Protein AF-A0A2T0FIP2-F1 (afdb_monomer_lite)

Structure (mmCIF, N/CA/C/O backbone):
data_AF-A0A2T0FIP2-F1
#
_entry.id   AF-A0A2T0FIP2-F1
#
loop_
_atom_site.group_PDB
_atom_site.id
_atom_site.type_symbol
_atom_site.label_atom_id
_atom_site.label_alt_id
_atom_site.label_comp_id
_atom_site.label_asym_id
_atom_site.label_entity_id
_atom_site.label_seq_id
_atom_site.pdbx_PDB_ins_code
_atom_site.Cartn_x
_atom_site.Cartn_y
_atom_site.Cartn_z
_atom_site.occupancy
_atom_site.B_iso_or_equiv
_atom_site.auth_seq_id
_atom_site.auth_comp_id
_atom_site.auth_asym_id
_atom_site.auth_atom_id
_atom_site.pdbx_PDB_model_num
ATOM 1 N N . MET A 1 1 ? 8.934 -55.330 -15.595 1.00 48.28 1 MET A N 1
ATOM 2 C CA . MET A 1 1 ? 10.077 -54.427 -15.309 1.00 48.28 1 MET A CA 1
ATOM 3 C C . MET A 1 1 ? 9.817 -52.922 -15.529 1.00 48.28 1 MET A C 1
ATOM 5 O O . MET A 1 1 ? 10.733 -52.143 -15.320 1.00 48.28 1 MET A O 1
ATOM 9 N N . ARG A 1 2 ? 8.611 -52.455 -15.913 1.00 41.59 2 ARG A N 1
ATOM 10 C CA . ARG A 1 2 ? 8.355 -51.008 -16.143 1.00 41.59 2 ARG A CA 1
ATOM 11 C C . ARG A 1 2 ? 7.818 -50.234 -14.922 1.00 41.59 2 ARG A C 1
ATOM 13 O O . ARG A 1 2 ? 7.938 -49.019 -14.895 1.00 41.59 2 ARG A O 1
ATOM 20 N N . ARG A 1 3 ? 7.300 -50.920 -13.891 1.00 38.72 3 ARG A N 1
ATOM 21 C CA . ARG A 1 3 ? 6.806 -50.295 -12.642 1.00 38.72 3 ARG A CA 1
ATOM 22 C C . ARG A 1 3 ? 7.923 -49.793 -11.719 1.00 38.72 3 ARG A C 1
ATOM 24 O O . ARG A 1 3 ? 7.764 -48.761 -11.086 1.00 38.72 3 ARG A O 1
ATOM 31 N N . THR A 1 4 ? 9.077 -50.455 -11.699 1.00 42.22 4 THR A N 1
ATOM 32 C CA . THR A 1 4 ? 10.226 -50.057 -10.867 1.00 42.22 4 THR A CA 1
ATOM 33 C C . THR A 1 4 ? 10.913 -48.781 -11.361 1.00 42.22 4 THR A C 1
ATOM 35 O O . THR A 1 4 ? 11.441 -48.026 -10.556 1.00 42.22 4 THR A O 1
ATOM 38 N N . ARG A 1 5 ? 10.862 -48.486 -12.669 1.00 44.38 5 ARG A N 1
ATOM 39 C CA . ARG A 1 5 ? 11.499 -47.290 -13.251 1.00 44.38 5 ARG A CA 1
ATOM 40 C C . ARG A 1 5 ? 10.730 -45.996 -12.960 1.00 44.38 5 ARG A C 1
ATOM 42 O O . ARG A 1 5 ? 11.350 -44.954 -12.797 1.00 44.38 5 ARG A O 1
ATOM 49 N N . ILE A 1 6 ? 9.401 -46.075 -12.860 1.00 45.16 6 ILE A N 1
ATOM 50 C CA . ILE A 1 6 ? 8.540 -44.931 -12.514 1.00 45.16 6 ILE A CA 1
ATOM 51 C C . ILE A 1 6 ? 8.729 -44.564 -11.038 1.00 45.16 6 ILE A C 1
ATOM 53 O O . ILE A 1 6 ? 8.894 -43.390 -10.726 1.00 45.16 6 ILE A O 1
ATOM 57 N N . LEU A 1 7 ? 8.814 -45.570 -10.159 1.00 46.53 7 LEU A N 1
ATOM 58 C CA . LEU A 1 7 ? 9.053 -45.367 -8.727 1.00 46.53 7 LEU A CA 1
ATOM 59 C C . LEU A 1 7 ? 10.451 -44.800 -8.436 1.00 46.53 7 LEU A C 1
ATOM 61 O O . LEU A 1 7 ? 10.595 -43.936 -7.578 1.00 46.53 7 LEU A O 1
ATOM 65 N N . LEU A 1 8 ? 11.482 -45.226 -9.177 1.00 50.84 8 LEU A N 1
ATOM 66 C CA . LEU A 1 8 ? 12.816 -44.634 -9.033 1.00 50.84 8 LEU A CA 1
ATOM 67 C C . LEU A 1 8 ? 12.868 -43.184 -9.526 1.00 50.84 8 LEU A C 1
ATOM 69 O O . LEU A 1 8 ? 13.515 -42.355 -8.892 1.00 50.84 8 LEU A O 1
ATOM 73 N N . ASN A 1 9 ? 12.191 -42.858 -10.632 1.00 35.25 9 ASN A N 1
ATOM 74 C CA . ASN A 1 9 ? 12.139 -41.475 -11.105 1.00 35.25 9 ASN A CA 1
ATOM 75 C C . ASN A 1 9 ? 11.356 -40.581 -10.136 1.00 35.25 9 ASN A C 1
ATOM 77 O O . ASN A 1 9 ? 11.813 -39.478 -9.860 1.00 35.25 9 ASN A O 1
ATOM 81 N N . SER A 1 10 ? 10.250 -41.053 -9.551 1.00 43.88 10 SER A N 1
ATOM 82 C CA . SER A 1 10 ? 9.514 -40.273 -8.547 1.00 43.88 10 SER A CA 1
ATOM 83 C C . SER A 1 10 ? 10.314 -40.067 -7.259 1.00 43.88 10 SER A C 1
ATOM 85 O O . SER A 1 10 ? 10.251 -38.989 -6.678 1.00 43.88 10 SER A O 1
ATOM 87 N N . GLN A 1 11 ? 11.106 -41.056 -6.825 1.00 46.84 11 GLN A N 1
ATOM 88 C CA . GLN A 1 11 ? 11.972 -40.889 -5.653 1.00 46.84 11 GLN A CA 1
ATOM 89 C C . GLN A 1 11 ? 13.138 -39.930 -5.915 1.00 46.84 11 GLN A C 1
ATOM 91 O O . GLN A 1 11 ? 13.418 -39.084 -5.072 1.00 46.84 11 GLN A O 1
ATOM 96 N N . ARG A 1 12 ? 13.736 -39.959 -7.113 1.00 49.62 12 ARG A N 1
ATOM 97 C CA . ARG A 1 12 ? 14.767 -38.981 -7.505 1.00 49.62 12 ARG A CA 1
ATOM 98 C C . ARG A 1 12 ? 14.223 -37.555 -7.621 1.00 49.62 12 ARG A C 1
ATOM 100 O O . ARG A 1 12 ? 14.931 -36.615 -7.275 1.00 49.62 12 ARG A O 1
ATOM 107 N N . TYR A 1 13 ? 12.978 -37.386 -8.070 1.00 39.41 13 TYR A N 1
ATOM 108 C CA . TYR A 1 13 ? 12.303 -36.082 -8.059 1.00 39.41 13 TYR A CA 1
ATOM 109 C C . TYR A 1 13 ? 12.024 -35.595 -6.629 1.00 39.41 13 TYR A C 1
ATOM 111 O O . TYR A 1 13 ? 12.232 -34.421 -6.338 1.00 39.41 13 TYR A O 1
ATOM 119 N N . ALA A 1 14 ? 11.627 -36.486 -5.716 1.00 43.78 14 ALA A N 1
ATOM 120 C CA . ALA A 1 14 ? 11.395 -36.134 -4.315 1.00 43.78 14 ALA A CA 1
ATOM 121 C C . ALA A 1 14 ? 12.687 -35.726 -3.575 1.00 43.78 14 ALA A C 1
ATOM 123 O O . ALA A 1 14 ? 12.667 -34.790 -2.778 1.00 43.78 14 ALA A O 1
ATOM 124 N N . GLU A 1 15 ? 13.815 -36.382 -3.864 1.00 46.41 15 GLU A N 1
ATOM 125 C CA . GLU A 1 15 ? 15.131 -36.008 -3.323 1.00 46.41 15 GLU A CA 1
ATOM 126 C C . GLU A 1 15 ? 15.645 -34.680 -3.896 1.00 46.41 15 GLU A C 1
ATOM 128 O O . GLU A 1 15 ? 16.229 -33.883 -3.163 1.00 46.41 15 GLU A O 1
ATOM 133 N N . ALA A 1 16 ? 15.395 -34.405 -5.182 1.00 45.78 16 ALA A N 1
ATOM 134 C CA . ALA A 1 16 ? 15.764 -33.134 -5.802 1.00 45.78 16 ALA A CA 1
ATOM 135 C C . ALA A 1 16 ? 15.007 -31.953 -5.171 1.00 45.78 16 ALA A C 1
ATOM 137 O O . ALA A 1 16 ? 15.635 -30.964 -4.811 1.00 45.78 16 ALA A O 1
ATOM 138 N N . VAL A 1 17 ? 13.696 -32.095 -4.938 1.00 49.47 17 VAL A N 1
ATOM 139 C CA . VAL A 1 17 ? 12.860 -31.056 -4.304 1.00 49.47 17 VAL A CA 1
ATOM 140 C C . VAL A 1 17 ? 13.214 -30.851 -2.822 1.00 49.47 17 VAL A C 1
ATOM 142 O O . VAL A 1 17 ? 13.171 -29.732 -2.321 1.00 49.47 17 VAL A O 1
ATOM 145 N N . SER A 1 18 ? 13.626 -31.910 -2.115 1.00 46.38 18 SER A N 1
ATOM 146 C CA . SER A 1 18 ? 14.102 -31.808 -0.725 1.00 46.38 18 SER A CA 1
ATOM 147 C C . SER A 1 18 ? 15.471 -31.129 -0.596 1.00 46.38 18 SER A C 1
ATOM 149 O O . SER A 1 18 ? 15.791 -30.628 0.479 1.00 46.38 18 SER A O 1
ATOM 151 N N . ASN A 1 19 ? 16.288 -31.138 -1.652 1.00 42.62 19 ASN A N 1
ATOM 152 C CA . ASN A 1 19 ? 17.605 -30.496 -1.669 1.00 42.62 19 ASN A CA 1
ATOM 153 C C . ASN A 1 19 ? 17.569 -29.066 -2.230 1.00 42.62 19 ASN A C 1
ATOM 155 O O . ASN A 1 19 ? 18.532 -28.325 -2.050 1.00 42.62 19 ASN A O 1
ATOM 159 N N . THR A 1 20 ? 16.460 -28.651 -2.845 1.00 42.19 20 THR A N 1
ATOM 160 C CA . THR A 1 20 ? 16.195 -27.268 -3.272 1.00 42.19 20 THR A CA 1
ATOM 161 C C . THR A 1 20 ? 15.384 -26.493 -2.234 1.00 42.19 20 THR A C 1
ATOM 163 O O . THR A 1 20 ? 14.551 -25.668 -2.603 1.00 42.19 20 THR A O 1
ATOM 166 N N . VAL A 1 21 ? 15.574 -26.766 -0.937 1.00 45.47 21 VAL A N 1
ATOM 167 C CA . VAL A 1 21 ? 14.993 -25.926 0.120 1.00 45.47 21 VAL A CA 1
ATOM 168 C C . VAL A 1 21 ? 15.672 -24.566 0.037 1.00 45.47 21 VAL A C 1
ATOM 170 O O . VAL A 1 21 ? 16.739 -24.338 0.610 1.00 45.47 21 VAL A O 1
ATOM 173 N N . ASP A 1 22 ? 15.051 -23.677 -0.726 1.00 43.91 22 ASP A N 1
ATOM 174 C CA . ASP A 1 22 ? 15.308 -22.260 -0.646 1.00 43.91 22 ASP A CA 1
ATOM 175 C C . ASP A 1 22 ? 15.032 -21.830 0.801 1.00 43.91 22 ASP A C 1
ATOM 177 O O . ASP A 1 22 ? 13.939 -22.015 1.345 1.00 43.91 22 ASP A O 1
ATOM 181 N N . LYS A 1 23 ? 16.072 -21.320 1.466 1.00 45.34 23 LYS A N 1
ATOM 182 C CA . LYS A 1 23 ? 16.022 -20.886 2.870 1.00 45.34 23 LYS A CA 1
ATOM 183 C C . LYS A 1 23 ? 15.153 -19.633 3.056 1.00 45.34 23 LYS A C 1
ATOM 185 O O . LYS A 1 23 ? 15.020 -19.169 4.184 1.00 45.34 23 LYS A O 1
ATOM 190 N N . SER A 1 24 ? 14.593 -19.102 1.968 1.00 44.66 24 SER A N 1
ATOM 191 C CA . SER A 1 24 ? 13.667 -17.972 1.919 1.00 44.66 24 SER A CA 1
ATOM 192 C C . SER A 1 24 ? 12.206 -18.342 2.222 1.00 44.66 24 SER A C 1
ATOM 194 O O . SER A 1 24 ? 11.415 -17.453 2.530 1.00 44.66 24 SER A O 1
ATOM 196 N N . ILE A 1 25 ? 11.820 -19.626 2.168 1.00 42.81 25 ILE A N 1
ATOM 197 C CA . ILE A 1 25 ? 10.415 -20.016 2.356 1.00 42.81 25 ILE A CA 1
ATOM 198 C C . ILE A 1 25 ? 10.016 -19.838 3.833 1.00 42.81 25 ILE A C 1
ATOM 200 O O . ILE A 1 25 ? 10.636 -20.455 4.711 1.00 42.81 25 ILE A O 1
ATOM 204 N N . PRO A 1 26 ? 8.952 -19.068 4.141 1.00 48.56 26 PRO A N 1
ATOM 205 C CA . PRO A 1 26 ? 8.449 -18.925 5.500 1.00 48.56 26 PRO A CA 1
ATOM 206 C C . PRO A 1 26 ? 8.147 -20.295 6.110 1.00 48.56 26 PRO A C 1
ATOM 208 O O . PRO A 1 26 ? 7.477 -21.132 5.504 1.00 48.56 26 PRO A O 1
ATOM 211 N N . ARG A 1 27 ? 8.608 -20.522 7.345 1.00 42.22 27 ARG A N 1
ATOM 212 C CA . ARG A 1 27 ? 8.474 -21.792 8.087 1.00 42.22 27 ARG A CA 1
ATOM 213 C C . ARG A 1 27 ? 7.049 -22.375 8.061 1.00 42.22 27 ARG A C 1
ATOM 215 O O . ARG A 1 27 ? 6.898 -23.594 8.080 1.00 42.22 27 ARG A O 1
ATOM 222 N N . ALA A 1 28 ? 6.031 -21.518 7.972 1.00 47.50 28 ALA A N 1
ATOM 223 C CA . ALA A 1 28 ? 4.618 -21.881 7.875 1.00 47.50 28 ALA A CA 1
ATOM 224 C C . ALA A 1 28 ? 4.265 -22.696 6.613 1.00 47.50 28 ALA A C 1
ATOM 226 O O . ALA A 1 28 ? 3.519 -23.667 6.706 1.00 47.50 28 ALA A O 1
ATOM 227 N N . LEU A 1 29 ? 4.854 -22.372 5.456 1.00 46.50 29 LEU A N 1
ATOM 228 C CA . LEU A 1 29 ? 4.582 -23.054 4.181 1.00 46.50 29 LEU A CA 1
ATOM 229 C C . LEU A 1 29 ? 5.172 -24.470 4.149 1.00 46.50 29 LEU A C 1
ATOM 231 O O . LEU A 1 29 ? 4.548 -25.400 3.641 1.00 46.50 29 LEU A O 1
ATOM 235 N N . ASN A 1 30 ? 6.345 -24.661 4.763 1.00 45.47 30 ASN A N 1
ATOM 236 C CA . ASN A 1 30 ? 6.950 -25.987 4.897 1.00 45.47 30 ASN A CA 1
ATOM 237 C C . ASN A 1 30 ? 6.123 -26.871 5.848 1.00 45.47 30 ASN A C 1
ATOM 239 O O . ASN A 1 30 ? 5.896 -28.037 5.553 1.00 45.47 30 ASN A O 1
ATOM 243 N N . ILE A 1 31 ? 5.597 -26.318 6.948 1.00 52.31 31 ILE A N 1
ATOM 244 C CA . ILE A 1 31 ? 4.744 -27.070 7.885 1.00 52.31 31 ILE A CA 1
ATOM 245 C C . ILE A 1 31 ? 3.443 -27.530 7.209 1.00 52.31 31 ILE A C 1
ATOM 247 O O . ILE A 1 31 ? 3.100 -28.707 7.323 1.00 52.31 31 ILE A O 1
ATOM 251 N N . ALA A 1 32 ? 2.778 -26.649 6.453 1.00 51.41 32 ALA A N 1
ATOM 252 C CA . ALA A 1 32 ? 1.550 -26.982 5.727 1.00 51.41 32 ALA A CA 1
ATOM 253 C C . ALA A 1 32 ? 1.772 -28.099 4.687 1.00 51.41 32 ALA A C 1
ATOM 255 O O . ALA A 1 32 ? 1.009 -29.063 4.625 1.00 51.41 32 ALA A O 1
ATOM 256 N N . TYR A 1 33 ? 2.878 -28.036 3.939 1.00 57.34 33 TYR A N 1
ATOM 257 C CA . TYR A 1 33 ? 3.236 -29.065 2.958 1.00 57.34 33 TYR A CA 1
ATOM 258 C C . TYR A 1 33 ? 3.559 -30.427 3.601 1.00 57.34 33 TYR A C 1
ATOM 260 O O . TYR A 1 33 ? 3.175 -31.477 3.079 1.00 57.34 33 TYR A O 1
ATOM 268 N N . GLN A 1 34 ? 4.236 -30.444 4.758 1.00 43.38 34 GLN A N 1
ATOM 269 C CA . GLN A 1 34 ? 4.487 -31.700 5.479 1.00 43.38 34 GLN A CA 1
ATOM 270 C C . GLN A 1 34 ? 3.199 -32.313 6.057 1.00 43.38 34 GLN A C 1
ATOM 272 O O . GLN A 1 34 ? 3.114 -33.538 6.164 1.00 43.38 34 GLN A O 1
ATOM 277 N N . GLN A 1 35 ? 2.201 -31.495 6.407 1.00 47.00 35 GLN A N 1
ATOM 278 C CA . GLN A 1 35 ? 0.899 -31.958 6.903 1.00 47.00 35 GLN A CA 1
ATOM 279 C C . GLN A 1 35 ? 0.059 -32.610 5.796 1.00 47.00 35 GLN A C 1
ATOM 281 O O . GLN A 1 35 ? -0.404 -33.734 5.979 1.00 47.00 35 GLN A O 1
ATOM 286 N N . GLU A 1 36 ? -0.044 -31.984 4.621 1.00 59.81 36 GLU A N 1
ATOM 287 C CA . GLU A 1 36 ? -0.776 -32.541 3.469 1.00 59.81 36 GLU A CA 1
ATOM 288 C C . GLU A 1 36 ? -0.180 -33.888 3.012 1.00 59.81 36 GLU A C 1
ATOM 290 O O . GLU A 1 36 ? -0.889 -34.853 2.710 1.00 59.81 36 GLU A O 1
ATOM 295 N N . LYS A 1 37 ? 1.154 -34.006 3.056 1.00 60.31 37 LYS A N 1
ATOM 296 C CA . LYS A 1 37 ? 1.871 -35.256 2.767 1.00 60.31 37 LYS A CA 1
ATOM 297 C C . LYS A 1 37 ? 1.588 -36.366 3.790 1.00 60.31 37 LYS A C 1
ATOM 299 O O . LYS A 1 37 ? 1.631 -37.543 3.428 1.00 60.31 37 LYS A O 1
ATOM 304 N N . ALA A 1 38 ? 1.314 -36.021 5.049 1.00 46.62 38 ALA A N 1
ATOM 305 C CA . ALA A 1 38 ? 0.975 -36.986 6.096 1.00 46.62 38 ALA A CA 1
ATOM 306 C C . ALA A 1 38 ? -0.476 -37.491 5.978 1.00 46.62 38 ALA A C 1
ATOM 308 O O . ALA A 1 38 ? -0.739 -38.659 6.268 1.00 46.62 38 ALA A O 1
ATOM 309 N N . GLU A 1 39 ? -1.400 -36.657 5.493 1.00 58.19 39 GLU A N 1
ATOM 310 C CA . GLU A 1 39 ? -2.806 -37.029 5.271 1.00 58.19 39 GLU A CA 1
ATOM 311 C C . GLU A 1 39 ? -2.986 -38.029 4.124 1.00 58.19 39 GLU A C 1
ATOM 313 O O . GLU A 1 39 ? -3.804 -38.945 4.219 1.00 58.19 39 GLU A O 1
ATOM 318 N N . GLN A 1 40 ? -2.164 -37.936 3.075 1.00 57.50 40 GLN A N 1
ATOM 319 C CA . GLN A 1 40 ? -2.199 -38.886 1.957 1.00 57.50 40 GLN A CA 1
ATOM 320 C C . GLN A 1 40 ? -1.745 -40.312 2.336 1.00 57.50 40 GLN A C 1
ATOM 322 O O . GLN A 1 40 ? -1.909 -41.233 1.533 1.00 57.50 40 GLN A O 1
ATOM 327 N N . LEU A 1 41 ? -1.200 -40.524 3.545 1.00 45.09 41 LEU A N 1
ATOM 328 C CA . LEU A 1 41 ? -0.646 -41.809 3.995 1.00 45.09 41 LEU A CA 1
ATOM 329 C C . LEU A 1 41 ? -1.407 -42.480 5.170 1.00 45.09 41 LEU A C 1
ATOM 331 O O . LEU A 1 41 ? -0.905 -43.458 5.722 1.00 45.09 41 LEU A O 1
ATOM 335 N N . GLY A 1 42 ? -2.598 -42.009 5.568 1.00 44.44 42 GLY A N 1
ATOM 336 C CA . GLY A 1 42 ? -3.311 -42.494 6.770 1.00 44.44 42 GLY A CA 1
ATOM 337 C C . GLY A 1 42 ? -4.516 -43.428 6.533 1.00 44.44 42 GLY A C 1
ATOM 338 O O . GLY A 1 42 ? -5.454 -43.083 5.823 1.00 44.44 42 GLY A O 1
ATOM 339 N N . ASP A 1 43 ? -4.510 -44.598 7.186 1.00 41.22 43 ASP A N 1
ATOM 340 C CA . ASP A 1 43 ? -5.542 -45.655 7.190 1.00 41.22 43 ASP A CA 1
ATOM 341 C C . ASP A 1 43 ? -6.850 -45.252 7.934 1.00 41.22 43 ASP A C 1
ATOM 343 O O . ASP A 1 43 ? -6.853 -44.508 8.912 1.00 41.22 43 ASP A O 1
ATOM 347 N N . VAL A 1 44 ? -7.995 -45.769 7.477 1.00 47.06 44 VAL A N 1
ATOM 348 C CA . VAL A 1 44 ? -9.358 -45.188 7.577 1.00 47.06 44 VAL A CA 1
ATOM 349 C C . VAL A 1 44 ? -10.071 -45.385 8.938 1.00 47.06 44 VAL A C 1
ATOM 351 O O . VAL A 1 44 ? -11.260 -45.083 9.067 1.00 47.06 44 VAL A O 1
ATOM 354 N N . LYS A 1 45 ? -9.406 -45.870 9.994 1.00 42.03 45 LYS A N 1
ATOM 355 C CA . LYS A 1 45 ? -10.106 -46.315 11.225 1.00 42.03 45 LYS A CA 1
ATOM 356 C C . LYS A 1 45 ? -10.224 -45.310 12.375 1.00 42.03 45 LYS A C 1
ATOM 358 O O . LYS A 1 45 ? -10.994 -45.567 13.294 1.00 42.03 45 LYS A O 1
ATOM 363 N N . ASP A 1 46 ? -9.613 -44.136 12.278 1.00 43.53 46 ASP A N 1
ATOM 364 C CA . ASP A 1 46 ? -9.583 -43.137 13.361 1.00 43.53 46 ASP A CA 1
ATOM 365 C C . ASP A 1 46 ? -10.481 -41.909 13.107 1.00 43.53 46 ASP A C 1
ATOM 367 O O . ASP A 1 46 ? -10.140 -40.771 13.416 1.00 43.53 46 ASP A O 1
ATOM 371 N N . LYS A 1 47 ? -11.681 -42.100 12.546 1.00 48.56 47 LYS A N 1
ATOM 372 C CA . LYS A 1 47 ? -12.569 -40.966 12.202 1.00 48.56 47 LYS A CA 1
ATOM 373 C C . LYS A 1 47 ? -13.148 -40.222 13.414 1.00 48.56 47 LYS A C 1
ATOM 375 O O . LYS A 1 47 ? -13.512 -39.058 13.288 1.00 48.56 47 LYS A O 1
ATOM 380 N N . GLN A 1 48 ? -13.224 -40.862 14.583 1.00 42.53 48 GLN A N 1
ATOM 381 C CA . GLN A 1 48 ? -13.740 -40.228 15.806 1.00 42.53 48 GLN A CA 1
ATOM 382 C C . GLN A 1 48 ? -12.650 -39.523 16.630 1.00 42.53 48 GLN A C 1
ATOM 384 O O . GLN A 1 48 ? -12.931 -38.511 17.263 1.00 42.53 48 GLN A O 1
ATOM 389 N N . SER A 1 49 ? -11.397 -39.985 16.573 1.00 40.97 49 SER A N 1
ATOM 390 C CA . SER A 1 49 ? -10.244 -39.301 17.179 1.00 40.97 49 SER A CA 1
ATOM 391 C C . SER A 1 49 ? -9.686 -38.193 16.274 1.00 40.97 49 SER A C 1
ATOM 393 O O . SER A 1 49 ? -9.114 -37.227 16.779 1.00 40.97 49 SER A O 1
ATOM 395 N N . ALA A 1 50 ? -9.935 -38.263 14.959 1.00 38.41 50 ALA A N 1
ATOM 396 C CA . ALA A 1 50 ? -9.709 -37.161 14.028 1.00 38.41 50 ALA A CA 1
ATOM 397 C C . ALA A 1 50 ? -10.609 -35.957 14.341 1.00 38.41 50 ALA A C 1
ATOM 399 O O . ALA A 1 50 ? -10.102 -34.850 14.401 1.00 38.41 50 ALA A O 1
ATOM 400 N N . ALA A 1 51 ? -11.897 -36.140 14.660 1.00 37.03 51 ALA A N 1
ATOM 401 C CA . ALA A 1 51 ? -12.786 -35.022 15.013 1.00 37.03 51 ALA A CA 1
ATOM 402 C C . ALA A 1 51 ? -12.315 -34.227 16.253 1.00 37.03 51 ALA A C 1
ATOM 404 O O . ALA A 1 51 ? -12.517 -33.019 16.322 1.00 37.03 51 ALA A O 1
ATOM 405 N N . ALA A 1 52 ? -11.625 -34.879 17.198 1.00 36.53 52 ALA A N 1
ATOM 406 C CA . ALA A 1 52 ? -11.007 -34.217 18.350 1.00 36.53 52 ALA A CA 1
ATOM 407 C C . ALA A 1 52 ? -9.634 -33.583 18.036 1.00 36.53 52 ALA A C 1
ATOM 409 O O . ALA A 1 52 ? -9.193 -32.695 18.758 1.00 36.53 52 ALA A O 1
ATOM 410 N N . ARG A 1 53 ? -8.959 -34.012 16.960 1.00 39.47 53 ARG A N 1
ATOM 411 C CA . ARG A 1 53 ? -7.688 -33.438 16.474 1.00 39.47 53 ARG A CA 1
ATOM 412 C C . ARG A 1 53 ? -7.882 -32.357 15.401 1.00 39.47 53 ARG A C 1
ATOM 414 O O . ARG A 1 53 ? -7.020 -31.505 15.251 1.00 39.47 53 ARG A O 1
ATOM 421 N N . VAL A 1 54 ? -9.029 -32.348 14.723 1.00 41.59 54 VAL A N 1
ATOM 422 C CA . VAL A 1 54 ? -9.477 -31.321 13.762 1.00 41.59 54 VAL A CA 1
ATOM 423 C C . VAL A 1 54 ? -9.886 -30.021 14.472 1.00 41.59 54 VAL A C 1
ATOM 425 O O . VAL A 1 54 ? -9.946 -28.974 13.845 1.00 41.59 54 VAL A O 1
ATOM 428 N N . ALA A 1 55 ? -10.088 -30.051 15.794 1.00 35.97 55 ALA A N 1
ATOM 429 C CA . ALA A 1 55 ? -10.276 -28.847 16.607 1.00 35.97 55 ALA A CA 1
ATOM 430 C C . ALA A 1 55 ? -8.971 -28.066 16.874 1.00 35.97 55 ALA A C 1
ATOM 432 O O . ALA A 1 55 ? -9.023 -26.983 17.448 1.00 35.97 55 ALA A O 1
ATOM 433 N N . ALA A 1 56 ? -7.814 -28.596 16.466 1.00 39.19 56 ALA A N 1
ATOM 434 C CA . ALA A 1 56 ? -6.549 -27.872 16.461 1.00 39.19 56 ALA A CA 1
ATOM 435 C C . ALA A 1 56 ? -6.277 -27.334 15.049 1.00 39.19 56 ALA A C 1
ATOM 437 O O . ALA A 1 56 ? -5.299 -27.699 14.396 1.00 39.19 56 ALA A O 1
ATOM 438 N N . THR A 1 57 ? -7.169 -26.461 14.573 1.00 42.62 57 THR A N 1
ATOM 439 C CA . THR A 1 57 ? -6.809 -25.403 13.619 1.00 42.62 57 THR A CA 1
ATOM 440 C C . THR A 1 57 ? -5.492 -24.789 14.109 1.00 42.62 57 THR A C 1
ATOM 442 O O . THR A 1 57 ? -5.374 -24.617 15.328 1.00 42.62 57 THR A O 1
ATOM 445 N N . PRO A 1 58 ? -4.490 -24.496 13.253 1.00 53.38 58 PRO A N 1
ATOM 446 C CA . PRO A 1 58 ? -3.338 -23.719 13.701 1.00 53.38 58 PRO A CA 1
ATOM 447 C C . PRO A 1 58 ? -3.898 -22.497 14.422 1.00 53.38 58 PRO A C 1
ATOM 449 O O . PRO A 1 58 ? -4.696 -21.764 13.841 1.00 53.38 58 PRO A O 1
ATOM 452 N N . GLU A 1 59 ? -3.609 -22.406 15.718 1.00 50.41 59 GLU A N 1
ATOM 453 C CA . GLU A 1 59 ? -4.101 -21.365 16.609 1.00 50.41 59 GLU A CA 1
ATOM 454 C C . GLU A 1 59 ? -3.898 -20.039 15.881 1.00 50.41 59 GLU A C 1
ATOM 456 O O . GLU A 1 59 ? -2.766 -19.717 15.514 1.00 50.41 59 GLU A O 1
ATOM 461 N N . LEU A 1 60 ? -5.010 -19.386 15.525 1.00 57.66 60 LEU A N 1
ATOM 462 C CA . LEU A 1 60 ? -5.017 -18.163 14.735 1.00 57.66 60 LEU A CA 1
ATOM 463 C C . LEU A 1 60 ? -4.052 -17.196 15.434 1.00 57.66 60 LEU A C 1
ATOM 465 O O . LEU A 1 60 ? -4.251 -16.808 16.583 1.00 57.66 60 LEU A O 1
ATOM 469 N N . ALA A 1 61 ? -2.907 -16.950 14.813 1.00 73.62 61 ALA A N 1
ATOM 470 C CA . ALA A 1 61 ? -1.908 -16.058 15.364 1.00 73.62 61 ALA A CA 1
ATOM 471 C C . ALA A 1 61 ? -2.136 -14.689 14.741 1.00 73.62 61 ALA A C 1
ATOM 473 O O . ALA A 1 61 ? -2.442 -14.586 13.551 1.00 73.62 61 ALA A O 1
ATOM 474 N N . ASP A 1 62 ? -1.966 -13.642 15.541 1.00 84.38 62 ASP A N 1
ATOM 475 C CA . ASP A 1 62 ? -1.941 -12.278 15.032 1.00 84.38 62 ASP A CA 1
ATOM 476 C C . ASP A 1 62 ? -0.934 -12.170 13.875 1.00 84.38 62 ASP A C 1
ATOM 478 O O . ASP A 1 62 ? 0.208 -12.637 13.962 1.00 84.38 62 ASP A O 1
ATOM 482 N N . VAL A 1 63 ? -1.372 -11.567 12.771 1.00 87.81 63 VAL A N 1
ATOM 483 C CA . VAL A 1 63 ? -0.535 -11.372 11.588 1.00 87.81 63 VAL A CA 1
ATOM 484 C C . VAL A 1 63 ? 0.169 -10.033 11.719 1.00 87.81 63 VAL A C 1
ATOM 486 O O . VAL A 1 63 ? -0.475 -8.979 11.752 1.00 87.81 63 VAL A O 1
ATOM 489 N N . PHE A 1 64 ? 1.498 -10.083 11.758 1.00 90.06 64 PHE A N 1
ATOM 490 C CA . PHE A 1 64 ? 2.357 -8.908 11.816 1.00 90.06 64 PHE A CA 1
ATOM 491 C C . PHE A 1 64 ? 3.095 -8.705 10.495 1.00 90.06 64 PHE A C 1
ATOM 493 O O . PHE A 1 64 ? 3.677 -9.645 9.949 1.00 90.06 64 PHE A O 1
ATOM 500 N N . LEU A 1 65 ? 3.144 -7.460 10.028 1.00 91.25 65 LEU A N 1
ATOM 501 C CA . LEU A 1 65 ? 4.105 -7.035 9.020 1.00 91.25 65 LEU A CA 1
ATOM 502 C C . LEU A 1 65 ? 5.439 -6.767 9.715 1.00 91.25 65 LEU A C 1
ATOM 504 O O . LEU A 1 65 ? 5.502 -5.977 10.657 1.00 91.25 65 LEU A O 1
ATOM 508 N N . THR A 1 66 ? 6.501 -7.425 9.255 1.00 91.38 66 THR A N 1
ATOM 509 C CA . THR A 1 66 ? 7.859 -7.181 9.752 1.00 91.38 66 THR A CA 1
ATOM 510 C C . THR A 1 66 ? 8.590 -6.288 8.765 1.00 91.38 66 THR A C 1
ATOM 512 O O . THR A 1 66 ? 8.854 -6.708 7.643 1.00 91.38 66 THR A O 1
ATOM 515 N N . VAL A 1 67 ? 8.935 -5.074 9.187 1.00 89.81 67 VAL A N 1
ATOM 516 C CA . VAL A 1 67 ? 9.678 -4.117 8.365 1.00 89.81 67 VAL A CA 1
ATOM 517 C C . VAL A 1 67 ? 11.117 -4.029 8.856 1.00 89.81 67 VAL A C 1
ATOM 519 O O . VAL A 1 67 ? 11.376 -3.830 10.045 1.00 89.81 67 VAL A O 1
ATOM 522 N N . ASN A 1 68 ? 12.069 -4.162 7.934 1.00 86.56 68 ASN A N 1
ATOM 523 C CA . ASN A 1 68 ? 13.486 -3.983 8.232 1.00 86.56 68 ASN A CA 1
ATOM 524 C C . ASN A 1 68 ? 13.823 -2.487 8.229 1.00 86.56 68 ASN A C 1
ATOM 526 O O . ASN A 1 68 ? 13.683 -1.814 7.211 1.00 86.56 68 ASN A O 1
ATOM 530 N N . THR A 1 69 ? 14.290 -1.969 9.361 1.00 83.25 69 THR A N 1
ATOM 531 C CA . THR A 1 69 ? 14.740 -0.581 9.520 1.00 83.25 69 THR A CA 1
ATOM 532 C C . THR A 1 69 ? 16.228 -0.549 9.868 1.00 83.25 69 THR A C 1
ATOM 534 O O . THR A 1 69 ? 16.819 -1.554 10.263 1.00 83.25 69 THR A O 1
ATOM 537 N N . SER A 1 70 ? 16.871 0.614 9.763 1.00 79.69 70 SER A N 1
ATOM 538 C CA . SER A 1 70 ? 18.295 0.760 10.114 1.00 79.69 70 SER A CA 1
ATOM 539 C C . SER A 1 70 ? 18.605 0.445 11.585 1.00 79.69 70 SER A C 1
ATOM 541 O O . SER A 1 70 ? 19.745 0.122 11.914 1.00 79.69 70 SER A O 1
ATOM 543 N N . LEU A 1 71 ? 17.601 0.521 12.465 1.00 81.88 71 LEU A N 1
ATOM 544 C CA . LEU A 1 71 ? 17.716 0.269 13.903 1.00 81.88 71 LEU A CA 1
ATOM 545 C C . LEU A 1 71 ? 17.306 -1.160 14.306 1.00 81.88 71 LEU A C 1
ATOM 547 O O . LEU A 1 71 ? 17.441 -1.511 15.478 1.00 81.88 71 LEU A O 1
ATOM 551 N N . GLY A 1 72 ? 16.824 -1.991 13.373 1.00 87.69 72 GLY A N 1
ATOM 552 C CA . GLY A 1 72 ? 16.383 -3.360 13.650 1.00 87.69 72 GLY A CA 1
ATOM 553 C C . GLY A 1 72 ? 15.168 -3.774 12.821 1.00 87.69 72 GLY A C 1
ATOM 554 O O . GLY A 1 72 ? 15.054 -3.425 11.652 1.00 87.69 72 GLY A O 1
ATOM 555 N N . HIS A 1 73 ? 14.252 -4.528 13.426 1.00 85.88 73 HIS A N 1
ATOM 556 C CA . HIS A 1 73 ? 12.974 -4.887 12.812 1.00 85.88 73 HIS A CA 1
ATOM 557 C C . HIS A 1 73 ? 11.828 -4.260 13.606 1.00 85.88 73 HIS A C 1
ATOM 559 O O . HIS A 1 73 ? 11.799 -4.343 14.833 1.00 85.88 73 HIS A O 1
ATOM 565 N N . GLU A 1 74 ? 10.896 -3.626 12.903 1.00 91.38 74 GLU A N 1
ATOM 566 C CA . GLU A 1 74 ? 9.644 -3.134 13.473 1.00 91.38 74 GLU A CA 1
ATOM 567 C C . GLU A 1 74 ? 8.525 -4.109 13.102 1.00 91.38 74 GLU A C 1
ATOM 569 O O . GLU A 1 74 ? 8.428 -4.540 11.953 1.00 91.38 74 GLU A O 1
ATOM 574 N N . GLN A 1 75 ? 7.700 -4.484 14.079 1.00 92.69 75 GLN A N 1
ATOM 575 C CA . GLN A 1 75 ? 6.532 -5.331 13.857 1.00 92.69 75 GLN A CA 1
ATOM 576 C C . GLN A 1 75 ? 5.271 -4.485 13.972 1.00 92.69 75 GLN A C 1
ATOM 578 O O . GLN A 1 75 ? 5.015 -3.880 15.012 1.00 92.69 75 GLN A O 1
ATOM 583 N N . ILE A 1 76 ? 4.482 -4.461 12.903 1.00 93.19 76 ILE A N 1
ATOM 584 C CA . ILE A 1 76 ? 3.207 -3.748 12.843 1.00 93.19 76 ILE A CA 1
ATOM 585 C C . ILE A 1 76 ? 2.098 -4.791 12.830 1.00 93.19 76 ILE A C 1
ATOM 587 O O . ILE A 1 76 ? 2.108 -5.688 11.990 1.00 93.19 76 ILE A O 1
ATOM 591 N N . LEU A 1 77 ? 1.150 -4.687 13.761 1.00 93.50 77 LEU A N 1
ATOM 592 C CA . LEU A 1 77 ? -0.035 -5.539 13.758 1.00 93.50 77 LEU A CA 1
ATOM 593 C C . LEU A 1 77 ? -0.895 -5.183 12.540 1.00 93.50 77 LEU A C 1
ATOM 595 O O . LEU A 1 77 ? -1.279 -4.029 12.373 1.00 93.50 77 LEU A O 1
ATOM 599 N N . VAL A 1 78 ? -1.161 -6.168 11.685 1.00 92.50 78 VAL A N 1
ATOM 600 C CA . VAL A 1 78 ? -1.990 -6.000 10.482 1.00 92.50 78 VAL A CA 1
ATOM 601 C C . VAL A 1 78 ? -3.349 -6.644 10.693 1.00 92.50 78 VAL A C 1
ATOM 603 O O . VAL A 1 78 ? -4.376 -6.023 10.437 1.00 92.50 78 VAL A O 1
ATOM 606 N N . ARG A 1 79 ? -3.363 -7.889 11.182 1.00 91.31 79 ARG A N 1
ATOM 607 C CA . ARG A 1 79 ? -4.598 -8.644 11.403 1.00 91.31 79 ARG A CA 1
ATOM 608 C C . ARG A 1 79 ? -4.617 -9.224 12.811 1.00 91.31 79 ARG A C 1
ATOM 610 O O . ARG A 1 79 ? -3.845 -10.145 13.083 1.00 91.31 79 ARG A O 1
ATOM 617 N N . PRO A 1 80 ? -5.481 -8.717 13.699 1.00 90.94 80 PRO A N 1
ATOM 618 C CA . PRO A 1 80 ? -5.700 -9.341 14.987 1.00 90.94 80 PRO A CA 1
ATOM 619 C C . PRO A 1 80 ? -6.568 -10.594 14.832 1.00 90.94 80 PRO A C 1
ATOM 621 O O . PRO A 1 80 ? -7.541 -10.628 14.075 1.00 90.94 80 PRO A O 1
ATOM 624 N N . THR A 1 81 ? -6.240 -11.618 15.605 1.00 86.00 81 THR A N 1
ATOM 625 C CA . THR A 1 81 ? -7.050 -12.831 15.751 1.00 86.00 81 THR A CA 1
ATOM 626 C C . THR A 1 81 ? -8.183 -12.642 16.755 1.00 86.00 81 THR A C 1
ATOM 628 O O . THR A 1 81 ? -9.191 -13.342 16.711 1.00 86.00 81 THR A O 1
ATOM 631 N N . SER A 1 82 ? -8.013 -11.725 17.704 1.00 83.88 82 SER A N 1
ATOM 632 C CA . SER A 1 82 ? -8.972 -11.503 18.782 1.00 83.88 82 SER A CA 1
ATOM 633 C C . SER A 1 82 ? -9.551 -10.097 18.710 1.00 83.88 82 SER A C 1
ATOM 635 O O . SER A 1 82 ? -8.867 -9.145 18.347 1.00 83.88 82 SER A O 1
ATOM 637 N N . GLY A 1 83 ? -10.832 -9.962 19.042 1.00 83.94 83 GLY A N 1
ATOM 638 C CA . GLY A 1 83 ? -11.533 -8.684 19.005 1.00 83.94 83 GLY A CA 1
ATOM 639 C C . GLY A 1 83 ? -13.009 -8.860 18.683 1.00 83.94 83 GLY A C 1
ATOM 640 O O . GLY A 1 83 ? -13.514 -9.981 18.598 1.00 83.94 83 GLY A O 1
ATOM 641 N N . GLN A 1 84 ? -13.710 -7.741 18.510 1.00 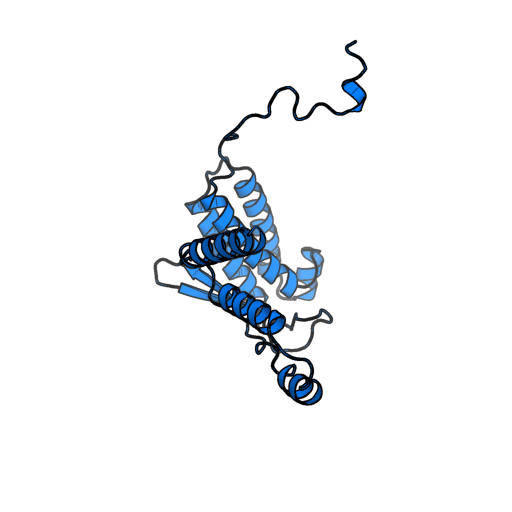90.06 84 GLN A N 1
ATOM 642 C CA . GLN A 1 84 ? -15.076 -7.782 17.994 1.00 90.06 84 GLN A CA 1
ATOM 643 C C . GLN A 1 84 ? -15.038 -8.192 16.517 1.00 90.06 84 GLN A C 1
ATOM 645 O O . GLN A 1 84 ? -14.225 -7.647 15.767 1.00 90.06 84 GLN A O 1
ATOM 650 N N . PRO A 1 85 ? -15.875 -9.143 16.075 1.00 91.12 85 PRO A N 1
ATOM 651 C CA . PRO A 1 85 ? -15.926 -9.513 14.669 1.00 91.12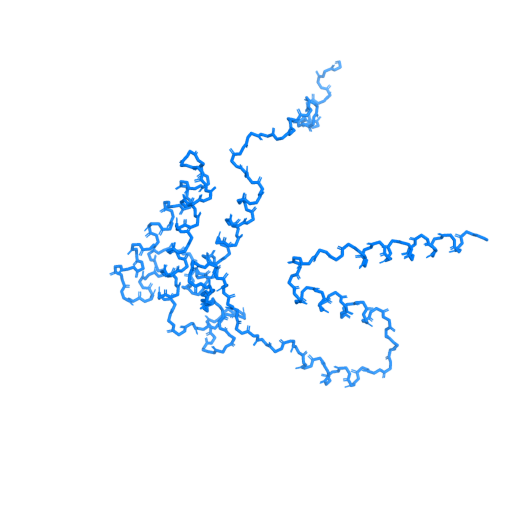 85 PRO A CA 1
ATOM 652 C C . PRO A 1 85 ? -16.469 -8.341 13.846 1.00 91.12 85 PRO A C 1
ATOM 654 O O . PRO A 1 85 ? -17.482 -7.742 14.207 1.00 91.12 85 PRO A O 1
ATOM 657 N N . THR A 1 86 ? -15.831 -8.036 12.717 1.00 89.12 86 THR A N 1
ATOM 658 C CA . THR A 1 86 ? -16.266 -6.945 11.823 1.00 89.12 86 THR A CA 1
ATOM 659 C C . THR A 1 86 ? -17.469 -7.323 10.951 1.00 89.12 86 THR A C 1
ATOM 661 O O . THR A 1 86 ? -18.028 -6.489 10.245 1.00 89.12 86 THR A O 1
ATOM 664 N N . GLY A 1 87 ? -17.881 -8.593 10.992 1.00 89.50 87 GLY A N 1
ATOM 665 C CA . GLY A 1 87 ? -18.866 -9.182 10.083 1.00 89.50 87 GLY A CA 1
ATOM 666 C C . GLY A 1 87 ? -18.231 -9.913 8.898 1.00 89.50 87 GLY A C 1
ATOM 667 O O . GLY A 1 87 ? -18.925 -10.660 8.209 1.00 89.50 87 GLY A O 1
ATOM 668 N N . LEU A 1 88 ? -16.916 -9.768 8.704 1.00 87.94 88 LEU A N 1
ATOM 669 C CA . LEU A 1 88 ? -16.122 -10.561 7.769 1.00 87.94 88 LEU A CA 1
ATOM 670 C C . LEU A 1 88 ? -15.435 -11.719 8.506 1.00 87.94 88 LEU A C 1
ATOM 672 O O . LEU A 1 88 ? -15.079 -11.616 9.679 1.00 87.94 88 LEU A O 1
ATOM 676 N N . THR A 1 89 ? -15.281 -12.857 7.826 1.00 86.44 89 THR A N 1
ATOM 677 C CA . THR A 1 89 ? -14.616 -14.028 8.420 1.00 86.44 89 THR A CA 1
ATOM 678 C C . THR A 1 89 ? -13.120 -13.759 8.542 1.00 86.44 89 THR A C 1
ATOM 680 O O . THR A 1 89 ? -12.526 -13.252 7.596 1.00 86.44 89 THR A O 1
ATOM 683 N N . ASP A 1 90 ? -12.526 -14.129 9.679 1.00 84.56 90 ASP A N 1
ATOM 684 C CA . ASP A 1 90 ? -11.089 -13.968 9.961 1.00 84.56 90 ASP A CA 1
ATOM 685 C C . ASP A 1 90 ? -10.597 -12.505 10.005 1.00 84.56 90 ASP A C 1
ATOM 687 O O . ASP A 1 90 ? -9.401 -12.237 9.942 1.00 84.56 90 ASP A O 1
ATOM 691 N N . ILE A 1 91 ? -11.507 -11.537 10.146 1.00 89.00 91 ILE A N 1
ATOM 692 C CA . ILE A 1 91 ? -11.163 -10.122 10.323 1.00 89.00 91 ILE A CA 1
ATOM 693 C C . ILE A 1 91 ? -11.835 -9.621 11.601 1.00 89.00 91 ILE A C 1
ATOM 695 O O . ILE A 1 91 ? -13.061 -9.552 11.707 1.00 89.00 91 ILE A O 1
ATOM 699 N N . HIS A 1 92 ? -11.010 -9.277 12.585 1.00 92.62 92 HIS A N 1
ATOM 700 C CA . HIS A 1 92 ? -11.451 -8.710 13.854 1.00 92.62 92 HIS A CA 1
ATOM 701 C C . HIS A 1 92 ? -11.096 -7.231 13.920 1.00 92.62 92 HIS A C 1
ATOM 703 O O . HIS A 1 92 ? -10.152 -6.777 13.276 1.00 92.62 92 HIS A O 1
ATOM 709 N N . GLN A 1 93 ? -11.859 -6.494 14.722 1.00 93.44 93 GLN A N 1
ATOM 710 C CA . GLN A 1 93 ? -11.651 -5.074 14.942 1.00 93.44 93 GLN A CA 1
ATOM 711 C C . GLN A 1 93 ? -10.237 -4.816 15.463 1.00 93.44 93 GLN A C 1
ATOM 713 O O . GLN A 1 93 ? -9.824 -5.372 16.485 1.00 93.44 93 GLN A O 1
ATOM 718 N N . HIS A 1 94 ? -9.509 -3.945 14.773 1.00 93.56 94 HIS A N 1
ATOM 719 C CA . HIS A 1 94 ? -8.153 -3.591 15.162 1.00 93.56 94 HIS A CA 1
ATOM 720 C C . HIS A 1 94 ? -8.175 -2.570 16.317 1.00 93.56 94 HIS A C 1
ATOM 722 O O . HIS A 1 94 ? -9.006 -1.659 16.306 1.00 93.56 94 HIS A O 1
ATOM 728 N N . PRO A 1 95 ? -7.278 -2.672 17.323 1.00 92.75 95 PRO A N 1
ATOM 729 C CA . PRO A 1 95 ? -7.267 -1.738 18.454 1.00 92.75 95 PRO A CA 1
ATOM 730 C C . PRO A 1 95 ? -6.907 -0.304 18.034 1.00 92.75 95 PRO A C 1
ATOM 732 O O . PRO A 1 95 ? -7.561 0.649 18.449 1.00 92.75 95 PRO A O 1
ATOM 735 N N . GLU A 1 96 ? -5.889 -0.146 17.181 1.00 93.31 96 GLU A N 1
ATOM 736 C CA . GLU A 1 96 ? -5.377 1.161 16.730 1.00 93.31 96 GLU A CA 1
ATOM 737 C C . GLU A 1 96 ? -5.140 1.209 15.200 1.00 93.31 96 GLU A C 1
ATOM 739 O O . GLU A 1 96 ? -4.005 1.359 14.741 1.00 93.31 96 GLU A O 1
ATOM 744 N N . PRO A 1 97 ? -6.188 1.040 14.367 1.00 92.88 97 PRO A N 1
ATOM 745 C CA . PRO A 1 97 ? -6.032 0.838 12.920 1.00 92.88 97 PRO A CA 1
ATOM 746 C C . PRO A 1 97 ? -5.423 2.052 12.217 1.00 92.88 97 PRO A C 1
ATOM 748 O O . PRO A 1 97 ? -4.638 1.914 11.284 1.00 92.88 97 PRO A O 1
ATOM 751 N N . ARG A 1 98 ? -5.747 3.261 12.691 1.00 94.88 98 ARG A N 1
ATOM 752 C CA . ARG A 1 98 ? -5.261 4.516 12.108 1.00 94.88 98 ARG A CA 1
ATOM 753 C C . ARG A 1 98 ? -3.745 4.646 12.212 1.00 94.88 98 ARG A C 1
ATOM 755 O O . ARG A 1 98 ? -3.090 5.013 11.242 1.00 94.88 98 ARG A O 1
ATOM 762 N N . GLU A 1 99 ? -3.197 4.370 13.392 1.00 95.25 99 GLU A N 1
ATOM 763 C CA . GLU A 1 99 ? -1.758 4.483 13.625 1.00 95.25 99 GLU A CA 1
ATOM 764 C C . GLU A 1 99 ? -0.994 3.405 12.856 1.00 95.25 99 GLU A C 1
ATOM 766 O O . GLU A 1 99 ? -0.008 3.721 12.190 1.00 95.25 99 GLU A O 1
ATOM 771 N N . ALA A 1 100 ? -1.486 2.161 12.882 1.00 95.62 100 ALA A N 1
ATOM 772 C CA . ALA A 1 100 ? -0.914 1.069 12.102 1.00 95.62 100 ALA A CA 1
ATOM 773 C C . ALA A 1 100 ? -0.868 1.417 10.604 1.00 95.62 100 ALA A C 1
ATOM 775 O O . ALA A 1 100 ? 0.179 1.292 9.972 1.00 95.62 100 ALA A O 1
ATOM 776 N N . LEU A 1 101 ? -1.963 1.952 10.057 1.00 96.38 101 LEU A N 1
ATOM 777 C CA . LEU A 1 101 ? -2.053 2.315 8.645 1.00 96.38 101 LEU A CA 1
ATOM 778 C C . LEU A 1 101 ? -1.069 3.425 8.252 1.00 96.38 101 LEU A C 1
ATOM 780 O O . LEU A 1 101 ? -0.404 3.326 7.221 1.00 96.38 101 LEU A O 1
ATOM 784 N N . VAL A 1 102 ? -0.932 4.463 9.084 1.00 96.81 102 VAL A N 1
ATOM 785 C CA . VAL A 1 102 ? 0.046 5.539 8.850 1.00 96.81 102 VAL A CA 1
ATOM 786 C C . VAL A 1 102 ? 1.472 4.988 8.841 1.00 96.81 102 VAL A C 1
ATOM 788 O O . VAL A 1 102 ? 2.230 5.325 7.934 1.00 96.81 102 VAL A O 1
ATOM 791 N N . LYS A 1 103 ? 1.817 4.099 9.784 1.00 96.25 103 LYS A N 1
ATOM 792 C CA . LYS A 1 103 ? 3.142 3.459 9.833 1.00 96.25 103 LYS A CA 1
ATOM 793 C C . LYS A 1 103 ? 3.429 2.647 8.573 1.00 96.25 103 LYS A C 1
ATOM 795 O O . LYS A 1 103 ? 4.492 2.807 7.980 1.00 96.25 103 LYS A O 1
ATOM 800 N N . VAL A 1 104 ? 2.482 1.815 8.131 1.00 96.81 104 VAL A N 1
ATOM 801 C CA . VAL A 1 104 ? 2.643 1.012 6.905 1.00 96.81 104 VAL A CA 1
ATOM 802 C C . VAL A 1 104 ? 2.847 1.914 5.687 1.00 96.81 104 VAL A C 1
ATOM 804 O O . VAL A 1 104 ? 3.749 1.672 4.883 1.00 96.81 104 VAL A O 1
ATOM 807 N N . TYR A 1 105 ? 2.075 2.996 5.565 1.00 97.56 105 TYR A N 1
ATOM 808 C CA . TYR A 1 105 ? 2.249 3.963 4.482 1.00 97.56 105 TYR A CA 1
ATOM 809 C C . TYR A 1 105 ? 3.602 4.672 4.518 1.00 97.56 105 TYR A C 1
ATOM 811 O O . TYR A 1 105 ? 4.225 4.826 3.468 1.00 97.56 105 TYR A O 1
ATOM 819 N N . ASP A 1 106 ? 4.082 5.069 5.696 1.00 97.00 106 ASP A N 1
ATOM 820 C CA . ASP A 1 106 ? 5.399 5.690 5.847 1.00 97.00 106 ASP A CA 1
ATOM 821 C C . ASP A 1 106 ? 6.531 4.755 5.423 1.00 97.00 106 ASP A C 1
ATOM 823 O O . ASP A 1 106 ? 7.397 5.147 4.635 1.00 97.00 106 ASP A O 1
ATOM 827 N N . HIS A 1 107 ? 6.478 3.497 5.861 1.00 96.12 107 HIS A N 1
ATOM 828 C CA . HIS A 1 107 ? 7.441 2.476 5.450 1.00 96.12 107 HIS A CA 1
ATOM 829 C C . HIS A 1 107 ? 7.384 2.195 3.950 1.00 96.12 107 HIS A C 1
ATOM 831 O O . HIS A 1 107 ? 8.425 2.122 3.300 1.00 96.12 107 HIS A O 1
ATOM 837 N N . THR A 1 108 ? 6.185 2.123 3.371 1.00 96.69 108 THR A N 1
ATOM 838 C CA . THR A 1 108 ? 6.015 1.909 1.926 1.00 96.69 108 THR A CA 1
ATOM 839 C C . THR A 1 108 ? 6.581 3.077 1.121 1.00 96.69 108 THR A C 1
ATOM 841 O O . THR A 1 108 ? 7.331 2.868 0.171 1.00 96.69 108 THR A O 1
ATOM 844 N N . MET A 1 109 ? 6.307 4.324 1.518 1.00 97.00 109 MET A N 1
ATOM 845 C CA . MET A 1 109 ? 6.865 5.507 0.852 1.00 97.00 109 MET A CA 1
ATOM 846 C C . MET A 1 109 ? 8.395 5.571 0.951 1.00 97.00 109 MET A C 1
ATOM 848 O O . MET A 1 109 ? 9.059 5.944 -0.024 1.00 97.00 109 MET A O 1
ATOM 852 N N . ALA A 1 110 ? 8.959 5.207 2.107 1.00 96.00 110 ALA A N 1
ATOM 853 C CA . ALA A 1 110 ? 10.404 5.131 2.299 1.00 96.00 110 ALA A CA 1
ATOM 854 C C . ALA A 1 110 ? 11.027 4.055 1.396 1.00 96.00 110 ALA A C 1
ATOM 856 O O . ALA A 1 110 ? 11.982 4.340 0.670 1.00 96.00 110 ALA A O 1
ATOM 857 N N . TYR A 1 111 ? 10.432 2.861 1.366 1.00 95.75 111 TYR A N 1
ATOM 858 C CA . TYR A 1 111 ? 10.894 1.744 0.547 1.00 95.75 111 TYR A CA 1
ATOM 859 C C . TYR A 1 111 ? 10.858 2.065 -0.952 1.00 95.75 111 TYR A C 1
ATOM 861 O O . TYR A 1 111 ? 11.848 1.873 -1.660 1.00 95.75 111 TYR A O 1
ATOM 869 N N . LEU A 1 112 ? 9.748 2.635 -1.434 1.00 96.12 112 LEU A N 1
ATOM 870 C CA . LEU A 1 112 ? 9.606 3.067 -2.826 1.00 96.12 112 LEU A CA 1
ATOM 871 C C . LEU A 1 112 ? 10.649 4.121 -3.210 1.00 96.12 112 LEU A C 1
ATOM 873 O O . LEU A 1 112 ? 11.199 4.082 -4.310 1.00 96.12 112 LEU A O 1
ATOM 877 N N . SER A 1 113 ? 10.946 5.050 -2.299 1.00 95.38 113 SER A N 1
ATOM 878 C CA . SER A 1 113 ? 11.944 6.094 -2.539 1.00 95.38 113 SER A CA 1
ATOM 879 C C . SER A 1 113 ? 13.366 5.545 -2.629 1.00 95.38 113 SER A C 1
ATOM 881 O O . SER A 1 113 ? 14.168 6.098 -3.381 1.00 95.38 113 SER A O 1
ATOM 883 N N . GLU A 1 114 ? 13.668 4.478 -1.888 1.00 94.56 114 GLU A N 1
ATOM 884 C CA . GLU A 1 114 ? 14.980 3.831 -1.882 1.00 94.56 114 GLU A CA 1
ATOM 885 C C . GLU A 1 114 ? 15.178 2.891 -3.079 1.00 94.56 114 GLU A C 1
ATOM 887 O O . GLU A 1 114 ? 16.237 2.915 -3.706 1.00 94.56 114 GLU A O 1
ATOM 892 N N . LYS A 1 115 ? 14.186 2.044 -3.390 1.00 95.19 115 LYS A N 1
ATOM 893 C CA . LYS A 1 115 ? 14.356 0.935 -4.344 1.00 95.19 115 LYS A CA 1
ATOM 894 C C . LYS A 1 115 ? 13.919 1.246 -5.771 1.00 95.19 115 LYS A C 1
ATOM 896 O O . LYS A 1 115 ? 14.450 0.635 -6.693 1.00 95.19 115 LYS A O 1
ATOM 901 N N . PHE A 1 116 ? 12.980 2.172 -5.976 1.00 96.62 116 PHE A N 1
ATOM 902 C CA . PHE A 1 116 ? 12.377 2.402 -7.290 1.00 96.62 116 PHE A CA 1
ATOM 903 C C . PHE A 1 116 ? 12.842 3.726 -7.912 1.00 96.62 116 PHE A C 1
ATOM 905 O O . PHE A 1 116 ? 12.863 4.761 -7.234 1.00 96.62 116 PHE A O 1
ATOM 912 N N . PRO A 1 117 ? 13.134 3.764 -9.225 1.00 96.19 117 PRO A N 1
ATOM 913 C CA . PRO A 1 117 ? 13.447 5.013 -9.908 1.00 96.19 117 PRO A CA 1
ATOM 914 C C . PRO A 1 117 ? 12.211 5.931 -9.979 1.00 96.19 117 PRO A C 1
ATOM 916 O O . PRO A 1 117 ? 11.084 5.442 -10.097 1.00 96.19 117 PRO A O 1
ATOM 919 N N . PRO A 1 118 ? 12.383 7.268 -9.965 1.00 95.19 118 PRO A N 1
ATOM 920 C CA . PRO A 1 118 ? 11.266 8.221 -10.015 1.00 95.19 118 PRO A CA 1
ATOM 921 C C . PRO A 1 118 ? 10.476 8.167 -11.334 1.00 95.19 118 PRO A C 1
ATOM 923 O O . PRO A 1 118 ? 9.331 8.608 -11.395 1.00 95.19 118 PRO A O 1
ATOM 926 N N . THR A 1 119 ? 11.069 7.619 -12.395 1.00 94.69 119 THR A N 1
ATOM 927 C CA . THR A 1 119 ? 10.427 7.418 -13.700 1.00 94.69 119 THR A CA 1
ATOM 928 C C . THR A 1 119 ? 9.488 6.213 -13.735 1.00 94.69 119 THR A C 1
ATOM 930 O O . THR A 1 119 ? 8.693 6.111 -14.664 1.00 94.69 119 THR A O 1
ATOM 933 N N . SER A 1 120 ? 9.554 5.312 -12.747 1.00 94.62 120 SER A N 1
ATOM 934 C CA . SER A 1 120 ? 8.690 4.132 -12.695 1.00 94.62 120 SER A CA 1
ATOM 935 C C . SER A 1 120 ? 7.223 4.539 -12.538 1.00 94.62 120 SER A C 1
ATOM 937 O O . SER A 1 120 ? 6.853 5.233 -11.588 1.00 94.62 120 SER A O 1
ATOM 939 N N . VAL A 1 121 ? 6.376 4.062 -13.455 1.00 96.19 121 VAL A N 1
ATOM 940 C CA . VAL A 1 121 ? 4.921 4.287 -13.416 1.00 96.19 121 VAL A CA 1
ATOM 941 C C . VAL A 1 121 ? 4.317 3.682 -12.149 1.00 96.19 121 VAL A C 1
ATOM 943 O O . VAL A 1 121 ? 3.476 4.313 -11.509 1.00 96.19 121 VAL A O 1
ATOM 946 N N . TYR A 1 122 ? 4.796 2.500 -11.746 1.00 96.69 122 TYR A N 1
ATOM 947 C CA . TYR A 1 122 ? 4.368 1.842 -10.513 1.00 96.69 122 TYR A CA 1
ATOM 948 C C . TYR A 1 122 ? 4.600 2.752 -9.302 1.00 96.69 122 TYR A C 1
ATOM 950 O O . TYR A 1 122 ? 3.641 3.103 -8.614 1.00 96.69 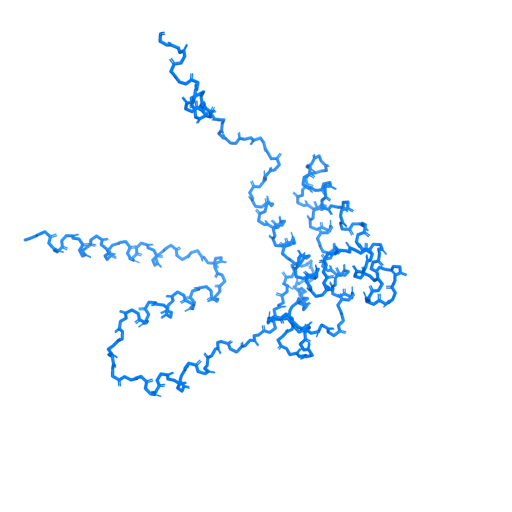122 TYR A O 1
ATOM 958 N N . ARG A 1 123 ? 5.830 3.254 -9.120 1.00 97.25 123 ARG A N 1
ATOM 959 C CA . ARG A 1 123 ? 6.169 4.172 -8.021 1.00 97.25 123 ARG A CA 1
ATOM 960 C C . ARG A 1 123 ? 5.255 5.399 -7.996 1.00 97.25 123 ARG A C 1
ATOM 962 O O . ARG A 1 123 ? 4.713 5.731 -6.946 1.00 97.25 123 ARG A O 1
ATOM 969 N N . GLN A 1 124 ? 5.067 6.064 -9.137 1.00 97.19 124 GLN A N 1
ATOM 970 C CA . GLN A 1 124 ? 4.225 7.264 -9.227 1.00 97.19 124 GLN A CA 1
ATOM 971 C C . GLN A 1 124 ? 2.767 6.975 -8.845 1.00 97.19 124 GLN A C 1
ATOM 973 O O . GLN A 1 124 ? 2.152 7.755 -8.116 1.00 97.19 124 GLN A O 1
ATOM 978 N N . SER A 1 125 ? 2.228 5.843 -9.307 1.00 97.25 125 SER A N 1
ATOM 979 C CA . SER A 1 125 ? 0.853 5.437 -9.014 1.00 97.25 125 SER A CA 1
ATOM 980 C C . SER A 1 125 ? 0.642 5.156 -7.524 1.00 97.25 125 SER A C 1
ATOM 982 O O . SER A 1 125 ? -0.269 5.723 -6.915 1.00 97.25 125 SER A O 1
ATOM 984 N N . VAL A 1 126 ? 1.531 4.369 -6.912 1.00 97.62 126 VAL A N 1
ATOM 985 C CA . VAL A 1 126 ? 1.424 3.978 -5.504 1.00 97.62 126 VAL A CA 1
ATOM 986 C C . VAL A 1 126 ? 1.658 5.179 -4.594 1.00 97.62 126 VAL A C 1
ATOM 988 O O . VAL A 1 126 ? 0.882 5.404 -3.669 1.00 97.62 126 VAL A O 1
ATOM 991 N N . GLU A 1 127 ? 2.647 6.029 -4.891 1.00 97.50 127 GLU A N 1
ATOM 992 C CA . GLU A 1 127 ? 2.864 7.262 -4.130 1.00 97.50 127 GLU A CA 1
ATOM 993 C C . GLU A 1 127 ? 1.636 8.182 -4.152 1.00 97.50 127 GLU A C 1
ATOM 995 O O . GLU A 1 127 ? 1.293 8.758 -3.121 1.00 97.50 127 GLU A O 1
ATOM 1000 N N . SER A 1 128 ? 0.970 8.333 -5.301 1.00 97.88 128 SER A N 1
ATOM 1001 C CA . SER A 1 128 ? -0.243 9.150 -5.408 1.00 97.88 128 SER A CA 1
ATOM 1002 C C . SER A 1 128 ? -1.376 8.591 -4.544 1.00 97.88 128 SER A C 1
ATOM 1004 O O . SER A 1 128 ? -2.031 9.347 -3.826 1.00 97.88 128 SER A O 1
ATOM 1006 N N . ILE A 1 129 ? -1.595 7.273 -4.591 1.00 96.69 129 ILE A N 1
ATOM 1007 C CA . ILE A 1 129 ? -2.640 6.593 -3.812 1.00 96.69 129 ILE A CA 1
ATOM 1008 C C . ILE A 1 129 ? -2.353 6.711 -2.315 1.00 96.69 129 ILE A C 1
ATOM 1010 O O . ILE A 1 129 ? -3.235 7.100 -1.548 1.00 96.69 129 ILE A O 1
ATOM 1014 N N . ILE A 1 130 ? -1.118 6.423 -1.898 1.00 97.81 130 ILE A N 1
ATOM 1015 C CA . ILE A 1 130 ? -0.719 6.482 -0.493 1.00 97.81 130 ILE A CA 1
ATOM 1016 C C . ILE A 1 130 ? -0.812 7.912 0.033 1.00 97.81 130 ILE A C 1
ATOM 1018 O O . ILE A 1 130 ? -1.369 8.108 1.107 1.00 97.81 130 ILE A O 1
ATOM 1022 N N . LYS A 1 131 ? -0.337 8.921 -0.709 1.00 97.94 131 LYS A N 1
ATOM 1023 C CA . LYS A 1 131 ? -0.435 10.331 -0.290 1.00 97.94 131 LYS A CA 1
ATOM 1024 C C . LYS A 1 131 ? -1.890 10.742 -0.060 1.00 97.94 131 LYS A C 1
ATOM 1026 O O . LYS A 1 131 ? -2.199 11.262 1.009 1.00 97.94 131 LYS A O 1
ATOM 1031 N N . ALA A 1 132 ? -2.779 10.436 -1.008 1.00 97.44 132 ALA A N 1
ATOM 1032 C CA . ALA A 1 132 ? -4.201 10.756 -0.892 1.00 97.44 132 ALA A CA 1
ATOM 1033 C C . ALA A 1 132 ? -4.866 10.038 0.296 1.00 97.44 132 ALA A C 1
ATOM 1035 O O . ALA A 1 132 ? -5.557 10.662 1.100 1.00 97.44 132 ALA A O 1
ATOM 1036 N N . ARG A 1 133 ? -4.625 8.728 0.454 1.00 97.25 133 ARG A N 1
ATOM 1037 C CA . ARG A 1 133 ? -5.187 7.947 1.568 1.00 97.25 133 ARG A CA 1
ATOM 1038 C C . ARG A 1 133 ? -4.628 8.401 2.915 1.00 97.25 133 ARG A C 1
ATOM 1040 O O . ARG A 1 133 ? -5.383 8.548 3.869 1.00 97.25 133 ARG A O 1
ATOM 1047 N N . LYS A 1 134 ? -3.324 8.659 3.002 1.00 97.06 134 LYS A N 1
ATOM 1048 C CA . LYS A 1 134 ? -2.660 9.110 4.229 1.00 97.06 134 LYS A CA 1
ATOM 1049 C C . LYS A 1 134 ? -3.177 10.473 4.687 1.00 97.06 134 LYS A C 1
ATOM 1051 O O . LYS A 1 134 ? -3.406 10.643 5.880 1.00 97.06 134 LYS A O 1
ATOM 1056 N N . GLU A 1 135 ? -3.403 11.410 3.766 1.00 97.38 135 GLU A N 1
ATOM 1057 C CA . GLU A 1 135 ? -3.985 12.720 4.083 1.00 97.38 135 GLU A CA 1
ATOM 1058 C C . GLU A 1 135 ? -5.373 12.570 4.723 1.00 97.38 135 GLU A C 1
ATOM 1060 O O . GLU A 1 135 ? -5.600 13.079 5.819 1.00 97.38 135 GLU A O 1
ATOM 1065 N N . ILE A 1 136 ? -6.256 11.766 4.120 1.00 97.00 136 ILE A N 1
ATOM 1066 C CA . ILE A 1 136 ? -7.592 11.467 4.666 1.00 97.00 136 ILE A CA 1
ATOM 1067 C C . ILE A 1 136 ? -7.497 10.895 6.088 1.00 97.00 136 ILE A C 1
ATOM 1069 O O . ILE A 1 136 ? -8.214 11.331 6.992 1.00 97.00 136 ILE A O 1
ATOM 1073 N N . VAL A 1 137 ? -6.597 9.934 6.293 1.00 95.94 137 VAL A N 1
ATOM 1074 C CA . VAL A 1 137 ? -6.392 9.250 7.578 1.00 95.94 137 VAL A CA 1
ATOM 1075 C C . VAL A 1 137 ? -5.851 10.209 8.647 1.00 95.94 137 VAL A C 1
ATOM 1077 O O . VAL A 1 137 ? -6.200 10.077 9.815 1.00 95.94 137 VAL A O 1
ATOM 1080 N N . GLN A 1 138 ? -5.024 11.188 8.274 1.00 95.19 138 GLN A N 1
ATOM 1081 C CA . GLN A 1 138 ? -4.473 12.181 9.204 1.00 95.19 138 GLN A CA 1
ATOM 1082 C C . GLN A 1 138 ? -5.450 13.322 9.518 1.00 95.19 138 GLN A C 1
ATOM 1084 O O . GLN A 1 138 ? -5.445 13.836 10.636 1.00 95.19 138 GLN A O 1
ATOM 1089 N N . SER A 1 139 ? -6.282 13.727 8.556 1.00 95.94 139 SER A N 1
ATOM 1090 C CA . SER A 1 139 ? -7.241 14.824 8.730 1.00 95.94 139 SER A CA 1
ATOM 1091 C C . SER A 1 139 ? -8.481 14.438 9.536 1.00 95.94 139 SER A C 1
ATOM 1093 O O . SER A 1 139 ? -9.111 15.313 10.129 1.00 95.94 139 SER A O 1
ATOM 1095 N N . ASN A 1 140 ? -8.845 13.155 9.574 1.00 94.94 140 ASN A N 1
ATOM 1096 C CA . ASN A 1 140 ? -10.072 12.689 10.214 1.00 94.94 140 ASN A CA 1
ATOM 1097 C C . ASN A 1 140 ? -9.762 11.809 11.433 1.00 94.94 140 ASN A C 1
ATOM 1099 O O . ASN A 1 140 ? -8.943 10.893 11.379 1.00 94.94 140 ASN A O 1
ATOM 1103 N N . SER A 1 141 ? -10.442 12.066 12.553 1.00 92.69 141 SER A N 1
ATOM 1104 C CA . SER A 1 141 ? -10.304 11.244 13.759 1.00 92.69 141 SER A CA 1
ATOM 1105 C C . SER A 1 141 ? -11.265 10.054 13.799 1.00 92.69 141 SER A C 1
ATOM 1107 O O . SER A 1 141 ? -10.950 9.052 14.440 1.00 92.69 141 SER A O 1
ATOM 1109 N N . ASP A 1 142 ? -12.408 10.177 13.124 1.00 95.06 142 ASP A N 1
ATOM 1110 C CA . ASP A 1 142 ? -13.488 9.195 13.088 1.00 95.06 142 ASP A CA 1
ATOM 1111 C C . ASP A 1 142 ? -13.267 8.133 11.999 1.00 95.06 142 ASP A C 1
ATOM 1113 O O . ASP A 1 142 ? -13.047 8.465 10.832 1.00 95.06 142 ASP A O 1
ATOM 1117 N N . VAL A 1 143 ? -13.358 6.856 12.385 1.00 93.44 143 VAL A N 1
ATOM 1118 C CA . VAL A 1 143 ? -13.101 5.704 11.503 1.00 93.44 143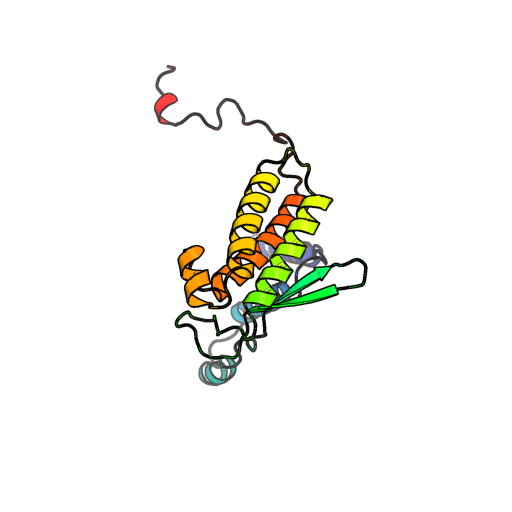 VAL A CA 1
ATOM 1119 C C . VAL A 1 143 ? -14.125 5.642 10.373 1.00 93.44 143 VAL A C 1
ATOM 1121 O O . VAL A 1 143 ? -13.742 5.510 9.215 1.00 93.44 143 VAL A O 1
ATOM 1124 N N . GLN A 1 144 ? -15.408 5.842 10.676 1.00 93.81 144 GLN A N 1
ATOM 1125 C CA . GLN A 1 144 ? -16.470 5.753 9.675 1.00 93.81 144 GLN A CA 1
ATOM 1126 C C . GLN A 1 144 ? -16.332 6.845 8.602 1.00 93.81 144 GLN A C 1
ATOM 1128 O O . GLN A 1 144 ? -16.547 6.612 7.412 1.00 93.81 144 GLN A O 1
ATOM 1133 N N . THR A 1 145 ? -15.941 8.054 9.005 1.00 96.00 145 THR A N 1
ATOM 1134 C CA . THR A 1 145 ? -15.650 9.147 8.071 1.00 96.00 145 THR A CA 1
ATOM 1135 C C . THR A 1 145 ? -14.461 8.817 7.161 1.00 96.00 145 THR A C 1
ATOM 1137 O O . THR A 1 145 ? -14.530 9.085 5.961 1.00 96.00 145 THR A O 1
ATOM 1140 N N . ILE A 1 146 ? -13.400 8.204 7.701 1.00 96.06 146 ILE A N 1
ATOM 1141 C CA . ILE A 1 146 ? -12.236 7.752 6.920 1.00 96.06 146 ILE A CA 1
ATOM 1142 C C . ILE A 1 146 ? -12.656 6.699 5.887 1.00 96.06 146 ILE A C 1
ATOM 1144 O O . ILE A 1 146 ? -12.335 6.837 4.707 1.00 96.06 146 ILE A O 1
ATOM 1148 N N . GLU A 1 147 ? -13.406 5.680 6.306 1.00 96.00 147 GLU A N 1
ATOM 1149 C CA . GLU A 1 147 ? -13.883 4.596 5.437 1.00 96.00 147 GLU A CA 1
ATOM 1150 C C . GLU A 1 147 ? -14.739 5.125 4.284 1.00 96.00 147 GLU A C 1
ATOM 1152 O O . GLU A 1 147 ? -14.519 4.767 3.128 1.00 96.00 147 GLU A O 1
ATOM 1157 N N . ASN A 1 148 ? -15.658 6.049 4.573 1.00 96.38 148 ASN A N 1
ATOM 1158 C CA . ASN A 1 148 ? -16.507 6.666 3.555 1.00 96.38 148 ASN A CA 1
ATOM 1159 C C . ASN A 1 148 ? -15.717 7.530 2.562 1.00 96.38 148 ASN A C 1
ATOM 1161 O O . ASN A 1 148 ? -16.053 7.560 1.380 1.00 96.38 148 ASN A O 1
ATOM 1165 N N . GLN A 1 149 ? -14.685 8.244 3.025 1.00 96.44 149 GLN A N 1
ATOM 1166 C CA . GLN A 1 149 ? -13.852 9.081 2.154 1.00 96.44 149 GLN A CA 1
ATOM 1167 C C . GLN A 1 149 ? -12.923 8.246 1.264 1.00 96.44 149 GLN A C 1
ATOM 1169 O O . GLN A 1 149 ? -12.726 8.595 0.102 1.00 96.44 149 GLN A O 1
ATOM 1174 N N . ILE A 1 150 ? -12.364 7.147 1.782 1.00 95.69 150 ILE A N 1
ATOM 1175 C CA . ILE A 1 150 ? -11.510 6.242 0.996 1.00 95.69 150 ILE A CA 1
ATOM 1176 C C . ILE A 1 150 ? -12.354 5.351 0.071 1.00 95.69 150 ILE A C 1
ATOM 1178 O O . ILE A 1 150 ? -11.918 5.018 -1.032 1.00 95.69 150 ILE A O 1
ATOM 1182 N N . GLY A 1 151 ? -13.548 4.946 0.507 1.00 94.00 151 GLY A N 1
ATOM 1183 C CA . GLY A 1 151 ? -14.500 4.172 -0.291 1.00 94.00 151 GLY A CA 1
ATOM 1184 C C . GLY A 1 151 ? -13.989 2.788 -0.705 1.00 94.00 151 GLY A C 1
ATOM 1185 O O . GLY A 1 151 ? -14.333 2.316 -1.784 1.00 94.00 151 GLY A O 1
ATOM 1186 N N . SER A 1 152 ? -13.129 2.159 0.106 1.00 92.44 152 SER A N 1
ATOM 1187 C CA . SER A 1 152 ? -12.467 0.877 -0.209 1.00 92.44 152 SER A CA 1
ATOM 1188 C C . SER A 1 152 ? -12.712 -0.213 0.849 1.00 92.44 152 SER A C 1
ATOM 1190 O O . SER A 1 152 ? -11.836 -1.039 1.076 1.00 92.44 152 SER A O 1
ATOM 1192 N N . GLY A 1 153 ? -13.882 -0.213 1.493 1.00 93.50 153 GLY A N 1
ATOM 1193 C CA . GLY A 1 153 ? -14.233 -1.180 2.544 1.00 93.50 153 GLY A CA 1
ATOM 1194 C C . GLY A 1 153 ? -13.908 -0.685 3.954 1.00 93.50 153 GLY A C 1
ATOM 1195 O O . GLY A 1 153 ? -13.826 0.525 4.181 1.00 93.50 153 GLY A O 1
ATOM 1196 N N . LEU A 1 154 ? -13.766 -1.627 4.888 1.00 94.88 154 LEU A N 1
ATOM 1197 C CA . LEU A 1 154 ? -13.428 -1.342 6.283 1.00 94.88 154 LEU A CA 1
ATOM 1198 C C . LEU A 1 154 ? -11.963 -0.934 6.439 1.00 94.88 154 LEU A C 1
ATOM 1200 O O . LEU A 1 154 ? -11.098 -1.304 5.638 1.00 94.88 154 LEU A O 1
ATOM 1204 N N . LEU A 1 155 ? -11.655 -0.205 7.509 1.00 95.00 155 LEU A N 1
ATOM 1205 C CA . LEU A 1 155 ? -10.291 0.248 7.764 1.00 95.00 155 LEU A CA 1
ATOM 1206 C C . LEU A 1 155 ? -9.311 -0.922 7.973 1.00 95.00 155 LEU A C 1
ATOM 1208 O O . LEU A 1 155 ? -8.156 -0.830 7.558 1.00 95.00 155 LEU A O 1
ATOM 1212 N N . GLU A 1 156 ? -9.769 -2.037 8.546 1.00 94.94 156 GLU A N 1
ATOM 1213 C CA . GLU A 1 156 ? -8.998 -3.279 8.671 1.00 94.94 156 GLU A CA 1
ATOM 1214 C C . GLU A 1 156 ? -8.640 -3.894 7.310 1.00 94.94 156 GLU A C 1
ATOM 1216 O O . GLU A 1 156 ? -7.514 -4.348 7.115 1.00 94.94 156 GLU A O 1
ATOM 1221 N N . GLU A 1 157 ? -9.560 -3.874 6.343 1.00 94.56 157 GLU A N 1
ATOM 1222 C CA . GLU A 1 157 ? -9.295 -4.364 4.984 1.00 94.56 157 GLU A CA 1
ATOM 1223 C C . GLU A 1 157 ? -8.277 -3.470 4.273 1.00 94.56 157 GLU A C 1
ATOM 1225 O O . GLU A 1 157 ? -7.358 -3.958 3.616 1.00 94.56 157 GLU A O 1
ATOM 1230 N N . ILE A 1 158 ? -8.395 -2.152 4.458 1.00 96.38 158 ILE A N 1
ATOM 1231 C CA . ILE A 1 158 ? -7.453 -1.172 3.907 1.00 96.38 158 ILE A CA 1
ATOM 1232 C C . ILE A 1 158 ? -6.054 -1.361 4.511 1.00 96.38 158 ILE A C 1
ATOM 1234 O O . ILE A 1 158 ? -5.060 -1.223 3.798 1.00 96.38 158 ILE A O 1
ATOM 1238 N N . LEU A 1 159 ? -5.957 -1.695 5.801 1.00 96.31 159 LEU A N 1
ATOM 1239 C CA . LEU A 1 159 ? -4.685 -2.002 6.457 1.00 96.31 159 LEU A CA 1
ATOM 1240 C C . LEU A 1 159 ? -4.039 -3.271 5.895 1.00 96.31 159 LEU A C 1
ATOM 1242 O O . LEU A 1 159 ? -2.840 -3.263 5.617 1.00 96.31 159 LEU A O 1
ATOM 1246 N N . ILE A 1 160 ? -4.826 -4.327 5.674 1.00 94.62 160 ILE A N 1
ATOM 1247 C CA . ILE A 1 160 ? -4.353 -5.551 5.013 1.00 94.62 160 ILE A CA 1
ATOM 1248 C C . ILE A 1 160 ? -3.866 -5.225 3.598 1.00 94.62 160 ILE A C 1
ATOM 1250 O O . ILE A 1 160 ? -2.743 -5.575 3.252 1.00 94.62 160 ILE A O 1
ATOM 1254 N N . GLN A 1 161 ? -4.644 -4.465 2.821 1.00 96.38 161 GLN A N 1
ATOM 1255 C CA . GLN A 1 161 ? -4.249 -4.031 1.481 1.00 96.38 161 GLN A CA 1
ATOM 1256 C C . GLN A 1 161 ? -2.934 -3.237 1.500 1.00 96.38 161 GLN A C 1
ATOM 1258 O O . GLN A 1 161 ? -2.086 -3.431 0.636 1.00 96.38 161 GLN A O 1
ATOM 1263 N N . ALA A 1 162 ? -2.753 -2.334 2.466 1.00 96.50 162 ALA A N 1
ATOM 1264 C CA . ALA A 1 162 ? -1.529 -1.548 2.589 1.00 96.50 162 ALA A CA 1
ATOM 1265 C C . ALA A 1 162 ? -0.313 -2.426 2.929 1.00 96.50 162 ALA A C 1
ATOM 1267 O O . ALA A 1 162 ? 0.777 -2.190 2.411 1.00 96.50 162 ALA A O 1
ATOM 1268 N N . ALA A 1 163 ? -0.494 -3.441 3.778 1.00 95.62 163 ALA A N 1
ATOM 1269 C CA . ALA A 1 163 ? 0.558 -4.401 4.093 1.00 95.62 163 ALA A CA 1
ATOM 1270 C C . ALA A 1 163 ? 0.904 -5.284 2.883 1.00 95.62 163 ALA A C 1
ATOM 1272 O O . ALA A 1 163 ? 2.082 -5.486 2.591 1.00 95.62 163 ALA A O 1
ATOM 1273 N N . ASP A 1 164 ? -0.105 -5.749 2.146 1.00 96.19 164 ASP A N 1
ATOM 1274 C CA . ASP A 1 164 ? 0.082 -6.512 0.911 1.00 96.19 164 ASP A CA 1
ATOM 1275 C C . ASP A 1 164 ? 0.790 -5.672 -0.161 1.00 96.19 164 ASP A C 1
ATOM 1277 O O . ASP A 1 164 ? 1.672 -6.179 -0.846 1.00 96.19 164 ASP A O 1
ATOM 1281 N N . GLU A 1 165 ? 0.471 -4.377 -0.270 1.00 97.12 165 GLU A N 1
ATOM 1282 C CA . GLU A 1 165 ? 1.150 -3.449 -1.182 1.00 97.12 165 GLU A CA 1
ATOM 1283 C C . GLU A 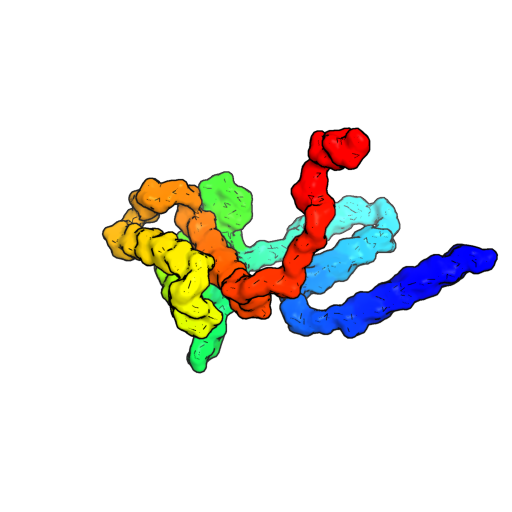1 165 ? 2.634 -3.282 -0.824 1.00 97.12 165 GLU A C 1
ATOM 1285 O O . GLU A 1 165 ? 3.482 -3.247 -1.713 1.00 97.12 165 GLU A O 1
ATOM 1290 N N . PHE A 1 166 ? 2.974 -3.229 0.469 1.00 96.12 166 PHE A N 1
ATOM 1291 C CA . PHE A 1 166 ? 4.370 -3.194 0.908 1.00 96.12 166 PHE A CA 1
ATOM 1292 C C . PHE A 1 166 ? 5.121 -4.469 0.497 1.00 96.12 166 PHE A C 1
ATOM 1294 O O . PHE A 1 166 ? 6.193 -4.389 -0.101 1.00 96.12 166 PHE A O 1
ATOM 1301 N N . LEU A 1 167 ? 4.541 -5.644 0.763 1.00 94.81 167 LEU A N 1
ATOM 1302 C CA . LEU A 1 167 ? 5.134 -6.931 0.381 1.00 94.81 167 LEU A CA 1
ATOM 1303 C C . LEU A 1 167 ? 5.248 -7.068 -1.144 1.00 94.81 167 LEU A C 1
ATOM 1305 O O . LEU A 1 167 ? 6.257 -7.548 -1.662 1.00 94.81 167 LEU A O 1
ATOM 1309 N N . LEU A 1 168 ? 4.237 -6.602 -1.879 1.00 95.44 168 LEU A N 1
ATOM 1310 C CA . LEU A 1 168 ? 4.271 -6.542 -3.333 1.00 95.44 168 LEU A CA 1
ATOM 1311 C C . LEU A 1 168 ? 5.434 -5.664 -3.800 1.00 95.44 168 LEU A C 1
ATOM 1313 O O . LEU A 1 168 ? 6.217 -6.111 -4.636 1.00 95.44 168 LEU A O 1
ATOM 1317 N N . ALA A 1 169 ? 5.614 -4.474 -3.225 1.00 94.81 169 ALA A N 1
ATOM 1318 C CA . ALA A 1 169 ? 6.734 -3.602 -3.556 1.00 94.81 169 ALA A CA 1
ATOM 1319 C C . ALA A 1 169 ? 8.090 -4.293 -3.322 1.00 94.81 169 ALA A C 1
ATOM 1321 O O . ALA A 1 169 ? 8.990 -4.138 -4.149 1.00 94.81 169 ALA A O 1
ATOM 1322 N N . GLU A 1 170 ? 8.234 -5.102 -2.265 1.00 94.31 170 GLU A N 1
ATOM 1323 C CA . GLU A 1 170 ? 9.449 -5.897 -2.045 1.00 94.31 170 GLU A CA 1
ATOM 1324 C C . GLU A 1 170 ? 9.698 -6.903 -3.172 1.00 94.31 170 GLU A C 1
ATOM 1326 O O . GLU A 1 170 ? 10.812 -6.986 -3.694 1.00 94.31 170 GLU A O 1
ATOM 1331 N N . THR A 1 171 ? 8.665 -7.637 -3.591 1.00 94.38 171 THR A N 1
ATOM 1332 C CA . THR A 1 171 ? 8.787 -8.599 -4.699 1.00 94.38 171 THR A CA 1
ATOM 1333 C C . THR A 1 171 ? 9.073 -7.906 -6.034 1.00 94.38 171 THR A C 1
ATOM 1335 O O . THR A 1 171 ? 9.961 -8.324 -6.775 1.00 94.38 171 THR A O 1
ATOM 1338 N N . LEU A 1 172 ? 8.397 -6.795 -6.337 1.00 93.62 172 LEU A N 1
ATOM 1339 C CA . LEU A 1 172 ? 8.596 -6.047 -7.580 1.00 93.62 172 LEU A CA 1
ATOM 1340 C C . LEU A 1 172 ? 9.978 -5.391 -7.643 1.00 93.62 172 LEU A C 1
ATOM 1342 O O . LEU A 1 172 ? 10.551 -5.290 -8.728 1.00 93.62 172 LEU A O 1
ATOM 1346 N N . ALA A 1 173 ? 10.531 -4.981 -6.498 1.00 94.00 173 ALA A N 1
ATOM 1347 C CA . ALA A 1 173 ? 11.900 -4.490 -6.416 1.00 94.00 173 ALA A CA 1
ATOM 1348 C C . ALA A 1 173 ? 12.924 -5.588 -6.730 1.00 94.00 173 ALA A C 1
ATOM 1350 O O . ALA A 1 173 ? 13.906 -5.316 -7.417 1.00 94.00 173 ALA A O 1
ATOM 1351 N N . GLN A 1 174 ? 12.687 -6.825 -6.276 1.00 94.00 174 GLN A N 1
ATOM 1352 C CA . GLN A 1 174 ? 13.548 -7.972 -6.599 1.00 94.00 174 GLN A CA 1
ATOM 1353 C C . GLN A 1 174 ? 13.532 -8.301 -8.096 1.00 94.00 174 GLN A C 1
ATOM 1355 O O . GLN A 1 174 ? 14.567 -8.658 -8.650 1.00 94.00 174 GLN A O 1
ATOM 1360 N N . HIS A 1 175 ? 12.375 -8.157 -8.744 1.00 93.75 175 HIS A N 1
ATOM 1361 C CA . HIS A 1 175 ? 12.194 -8.448 -10.168 1.00 93.75 175 HIS A CA 1
ATOM 1362 C C . HIS A 1 175 ? 12.460 -7.257 -11.101 1.00 93.75 175 HIS A C 1
ATOM 1364 O O . HIS A 1 175 ? 12.344 -7.419 -12.310 1.00 93.75 175 HIS A O 1
ATOM 1370 N N . GLN A 1 176 ? 12.788 -6.076 -10.565 1.00 91.88 176 GLN A N 1
ATOM 1371 C CA . GLN A 1 176 ? 13.099 -4.861 -11.332 1.00 91.88 176 GLN A CA 1
ATOM 1372 C C . GLN A 1 176 ? 12.093 -4.570 -12.461 1.00 91.88 176 GLN A C 1
ATOM 1374 O O . GLN A 1 176 ? 12.458 -4.244 -13.585 1.00 91.88 176 GLN A O 1
ATOM 1379 N N . VAL A 1 177 ? 10.796 -4.644 -12.153 1.00 91.94 177 VAL A N 1
ATOM 1380 C CA . VAL A 1 177 ? 9.696 -4.601 -13.145 1.00 91.94 177 VAL A CA 1
ATOM 1381 C C . VAL A 1 177 ? 9.578 -3.309 -13.970 1.00 91.94 177 VAL A C 1
ATOM 1383 O O . VAL A 1 177 ? 8.697 -3.185 -14.815 1.00 91.94 177 VAL A O 1
ATOM 1386 N N . TRP A 1 178 ? 10.408 -2.311 -13.682 1.00 91.94 178 TRP A N 1
ATOM 1387 C CA . TRP A 1 178 ? 10.492 -1.052 -14.420 1.00 91.94 178 TRP A CA 1
ATOM 1388 C C . TRP A 1 178 ? 11.495 -1.093 -15.578 1.00 91.94 178 TRP A C 1
ATOM 1390 O O . TRP A 1 178 ? 11.632 -0.091 -16.277 1.00 91.94 178 TRP A O 1
ATOM 1400 N N . GLU A 1 179 ? 12.236 -2.188 -15.735 1.00 92.12 179 GLU A N 1
ATOM 1401 C CA . GLU A 1 179 ? 13.134 -2.395 -16.867 1.00 92.12 179 GLU A CA 1
ATOM 1402 C C . GLU A 1 179 ? 12.359 -2.795 -18.130 1.00 92.12 179 GLU A C 1
ATOM 1404 O O . GLU A 1 179 ? 11.176 -3.146 -18.086 1.00 92.12 179 GLU A O 1
ATOM 1409 N N . ASP A 1 180 ? 13.028 -2.688 -19.278 1.00 91.06 180 ASP A N 1
ATOM 1410 C CA . ASP A 1 180 ? 12.461 -3.121 -20.550 1.00 91.06 180 ASP A CA 1
ATOM 1411 C C . ASP A 1 180 ? 12.221 -4.639 -20.550 1.00 91.06 180 ASP A C 1
ATOM 1413 O O . ASP A 1 180 ? 12.816 -5.393 -19.780 1.00 91.06 180 ASP A O 1
ATOM 1417 N N . LEU A 1 181 ? 11.339 -5.096 -21.441 1.00 90.44 181 LEU A N 1
ATOM 1418 C CA . LEU A 1 181 ? 11.030 -6.518 -21.598 1.00 90.44 181 LEU A CA 1
ATOM 1419 C C . LEU A 1 181 ? 12.311 -7.338 -21.824 1.00 90.44 181 LEU A C 1
ATOM 1421 O O . LEU A 1 181 ? 13.034 -7.089 -22.788 1.00 90.44 181 LEU A O 1
ATOM 1425 N N . GLU A 1 182 ? 12.536 -8.353 -20.982 1.00 89.50 182 GLU A N 1
ATOM 1426 C CA . GLU A 1 182 ? 13.667 -9.283 -21.124 1.00 89.50 182 GLU A CA 1
ATOM 1427 C C . GLU A 1 182 ? 13.598 -10.040 -22.460 1.00 89.50 182 GLU A C 1
ATOM 1429 O O . GLU A 1 182 ? 14.596 -10.155 -23.172 1.00 89.50 182 GLU A O 1
ATOM 1434 N N . GLU A 1 183 ? 12.396 -10.488 -22.842 1.00 91.88 183 GLU A N 1
ATOM 1435 C CA . GLU A 1 183 ? 12.145 -11.184 -24.102 1.00 91.88 183 GLU A CA 1
ATOM 1436 C C . GLU A 1 183 ? 10.986 -10.526 -24.873 1.00 91.88 183 GLU A C 1
ATOM 1438 O O . GLU A 1 183 ? 9.849 -10.493 -24.384 1.00 91.88 183 GLU A O 1
ATOM 1443 N N . PRO A 1 184 ? 11.222 -10.000 -26.093 1.00 90.19 184 PRO A N 1
ATOM 1444 C CA . PRO A 1 184 ? 10.137 -9.537 -26.943 1.00 90.19 184 PRO A CA 1
ATOM 1445 C C . PRO A 1 184 ? 9.310 -10.726 -27.443 1.00 90.19 184 PRO A C 1
ATOM 1447 O O . PRO A 1 184 ? 9.823 -11.821 -27.676 1.00 90.19 184 PRO A O 1
ATOM 1450 N N . ALA A 1 185 ? 8.016 -10.501 -27.661 1.00 91.00 185 ALA A N 1
ATOM 1451 C CA . ALA A 1 185 ? 7.148 -11.530 -28.219 1.00 91.00 185 ALA A CA 1
ATOM 1452 C C . ALA A 1 185 ? 7.587 -11.929 -29.641 1.00 91.00 185 ALA A C 1
ATOM 1454 O O . ALA A 1 185 ? 7.943 -11.072 -30.453 1.00 91.00 185 ALA A O 1
ATOM 1455 N N . LEU A 1 186 ? 7.493 -13.225 -29.960 1.00 91.19 186 LEU A N 1
ATOM 1456 C CA . LEU A 1 186 ? 7.620 -13.716 -31.335 1.00 91.19 186 LEU A CA 1
ATOM 1457 C C . LEU A 1 186 ? 6.506 -13.128 -32.214 1.00 91.19 186 LEU A C 1
ATOM 1459 O O . LEU A 1 186 ? 5.388 -12.896 -31.744 1.00 91.19 186 LEU A O 1
ATOM 1463 N N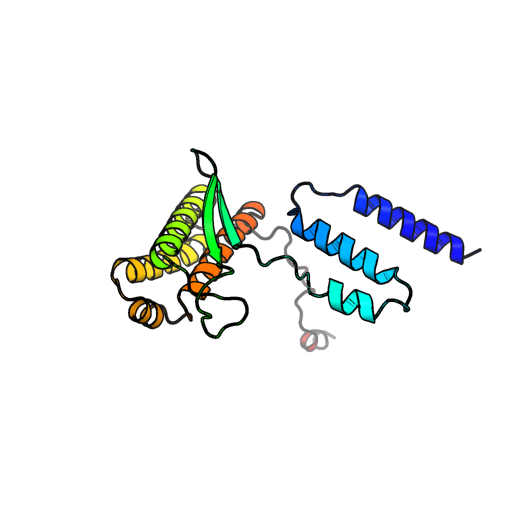 . GLU A 1 187 ? 6.798 -12.924 -33.500 1.00 87.12 187 GLU A N 1
ATOM 1464 C CA . GLU A 1 187 ? 5.884 -12.257 -34.442 1.00 87.12 187 GLU A CA 1
ATOM 1465 C C . GLU A 1 187 ? 4.517 -12.954 -34.574 1.00 87.12 187 GLU A C 1
ATOM 1467 O O . GLU A 1 187 ? 3.514 -12.306 -34.873 1.00 87.12 187 GLU A O 1
ATOM 1472 N N . ASP A 1 188 ? 4.452 -14.264 -34.335 1.00 86.44 188 ASP A N 1
ATOM 1473 C CA . ASP A 1 188 ? 3.256 -15.095 -34.476 1.00 86.44 188 ASP A CA 1
ATOM 1474 C C . ASP A 1 188 ? 2.529 -15.406 -33.154 1.00 86.44 188 ASP A C 1
ATOM 1476 O O . ASP A 1 188 ? 1.406 -15.927 -33.182 1.00 86.44 188 ASP A O 1
ATOM 1480 N N . GLN A 1 189 ? 3.120 -15.046 -32.009 1.00 91.12 189 GLN A N 1
ATOM 1481 C CA . GLN A 1 189 ? 2.628 -15.397 -30.672 1.00 91.12 189 GLN A CA 1
ATOM 1482 C C . GLN A 1 189 ? 1.246 -14.797 -30.381 1.00 91.12 189 GLN A C 1
ATOM 1484 O O . GLN A 1 189 ? 0.343 -15.493 -29.916 1.00 91.12 189 GLN A O 1
ATOM 1489 N N . TRP A 1 190 ? 1.069 -13.506 -30.675 1.00 89.69 190 TRP A N 1
ATOM 1490 C CA . TRP A 1 190 ? -0.152 -12.754 -30.362 1.00 89.69 190 TRP A CA 1
ATOM 1491 C C . TRP A 1 190 ? -1.059 -12.532 -31.577 1.00 89.69 190 TRP A C 1
ATOM 1493 O O . TRP A 1 190 ? -1.905 -11.641 -31.558 1.00 89.69 190 TRP A O 1
ATOM 1503 N N . ILE A 1 191 ? -0.921 -13.351 -32.629 1.00 87.75 191 ILE A N 1
ATOM 1504 C CA . ILE A 1 191 ? -1.841 -13.334 -33.774 1.00 87.75 191 ILE A CA 1
ATOM 1505 C C . ILE A 1 191 ? -3.107 -14.123 -33.403 1.00 87.75 191 ILE A C 1
ATOM 1507 O O . ILE A 1 191 ? -3.037 -15.352 -33.255 1.00 87.75 191 ILE A O 1
ATOM 1511 N N . PRO A 1 192 ? -4.282 -13.468 -33.293 1.00 87.31 192 PRO A N 1
ATOM 1512 C CA . PRO A 1 192 ? -5.525 -14.162 -32.984 1.00 87.31 192 PRO A CA 1
ATOM 1513 C C . PRO A 1 192 ? -5.871 -15.175 -34.078 1.00 87.31 192 PRO A C 1
ATOM 1515 O O . PRO A 1 192 ? -5.611 -14.944 -35.261 1.00 87.31 192 PRO A O 1
ATOM 1518 N N . HIS A 1 193 ? -6.509 -16.283 -33.695 1.00 77.69 193 HIS A N 1
ATOM 1519 C CA . HIS A 1 193 ? -6.874 -17.358 -34.625 1.00 77.69 193 HIS A CA 1
ATOM 1520 C C . HIS A 1 193 ? -7.669 -16.854 -35.845 1.00 77.69 193 HIS A C 1
ATOM 1522 O O . HIS A 1 193 ? -7.405 -17.290 -36.959 1.00 77.69 193 HIS A O 1
ATOM 1528 N N . SER A 1 194 ? -8.542 -15.859 -35.657 1.00 80.69 194 SER A N 1
ATOM 1529 C CA . SER A 1 194 ? -9.379 -15.263 -36.709 1.00 80.69 194 SER A CA 1
ATOM 1530 C C . SER A 1 194 ? -8.612 -14.632 -37.877 1.00 80.69 194 SER A C 1
ATOM 1532 O O . SER A 1 194 ? -9.189 -14.441 -38.943 1.00 80.69 194 SER A O 1
ATOM 1534 N N . TYR A 1 195 ? -7.334 -14.293 -37.695 1.00 71.12 195 TYR A N 1
ATOM 1535 C CA . TYR A 1 195 ? -6.507 -13.656 -38.724 1.00 71.12 195 TYR A CA 1
ATOM 1536 C C . TYR A 1 195 ? -5.533 -14.625 -39.407 1.00 71.12 195 TYR A C 1
ATOM 1538 O O . TYR A 1 195 ? -4.865 -14.237 -40.365 1.00 71.12 195 TYR A O 1
ATOM 1546 N N . LYS A 1 196 ? -5.450 -15.883 -38.949 1.00 64.06 196 LYS A N 1
ATOM 1547 C CA . LYS A 1 196 ? -4.531 -16.884 -39.519 1.00 64.06 196 LYS A CA 1
ATOM 1548 C C . LYS A 1 196 ? -5.013 -17.411 -40.878 1.00 64.06 196 LYS A C 1
ATOM 1550 O O . LYS A 1 196 ? -4.184 -17.687 -41.738 1.00 64.06 196 LYS A O 1
ATOM 1555 N N . ASP A 1 197 ? -6.326 -17.440 -41.104 1.00 65.81 197 ASP A N 1
ATOM 1556 C CA . ASP A 1 197 ? -6.932 -18.006 -42.319 1.00 65.81 197 ASP A CA 1
ATOM 1557 C C . ASP A 1 197 ? -7.038 -17.013 -43.496 1.00 65.81 197 ASP A C 1
ATOM 1559 O O . ASP A 1 197 ? -7.302 -17.416 -44.623 1.00 65.81 197 ASP A O 1
ATOM 1563 N N . GLN A 1 198 ? -6.807 -15.710 -43.277 1.00 58.88 198 GLN A N 1
ATOM 1564 C CA . GLN A 1 198 ? -6.929 -14.670 -44.319 1.00 58.88 198 GLN A CA 1
ATOM 1565 C C . GLN A 1 198 ? -5.655 -14.468 -45.166 1.00 58.88 198 GLN A C 1
ATOM 1567 O O . GLN A 1 198 ? -5.627 -13.597 -46.033 1.00 58.88 198 GLN A O 1
ATOM 1572 N N . LYS A 1 199 ? -4.587 -15.234 -44.901 1.00 52.09 199 LYS A N 1
ATOM 1573 C CA . LYS A 1 199 ? -3.281 -15.142 -45.585 1.00 52.09 199 LYS A CA 1
ATOM 1574 C C . LYS A 1 199 ? -2.975 -16.322 -46.531 1.00 52.09 199 LYS A C 1
ATOM 1576 O O . LYS A 1 199 ? -1.817 -16.471 -46.920 1.00 52.09 199 LYS A O 1
ATOM 1581 N N . GLN A 1 200 ? -3.969 -17.140 -46.893 1.00 45.97 200 GLN A N 1
ATOM 1582 C CA . GLN A 1 200 ? -3.841 -18.182 -47.929 1.00 45.97 200 GLN A CA 1
ATOM 1583 C C . GLN A 1 200 ? -4.330 -17.706 -49.295 1.00 45.97 200 GLN A C 1
ATOM 1585 O O . GLN A 1 200 ? -5.378 -17.025 -49.341 1.00 45.97 200 GLN A O 1
#

Sequence (200 aa):
MRRTRILLNSQRYAEAVSNTVDKSIPRALNIAYQQEKAEQLGDVKDKQSAAARVAATPELADVFLTVNTSLGHEQILVRPTSGQPTGLTDIHQHPEPREALVKVYDHTMAYLSEKFPPTSVYRQSVESIIKARKEIVQSNSDVQTIENQIGSGLLEEILIQAADEFLLAETLAQHQVWEDLEEPALEDQWIPHSYKDQKQ

Organism: NCBI:txid45607

InterPro domains:
  IPR006806 NADH dehydrogenase [ubiquinone] 1 alpha subcomplex subunit 5 [PF04716] (91-157)
  IPR006806 NADH dehydrogenase [ubiquinone] 1 alpha subcomplex subunit 5 [PTHR12653] (83-190)

Radius of gyration: 24.23 Å; chains: 1; bounding box: 37×69×67 Å

Secondary structure (DSSP, 8-state):
--HHHHHHHHHHHHHHHHH---TTS-HHHHHHHHHHHHHTT--TT-HHHHHHHTT-----PPEEEEEEETTEEEEEEEE-SSSSB-SSTT-B--SSHHHHHHHHHHHHHHHHHHHS-TT-HHHHHHHHHHHHHHHHHHH---HHHHHHHH-SS-HHHHHHHHHHHHHHHHHHHHTTTTSPPSSPPPTTTT--GGGTGGG-

Foldseek 3Di:
DVVVVVVVVVVVVVVVVVVPPPVPDPPVVVVVVVVVVVVVPDDDPCPPVVVVVVVCDPPLQFDWQWAQDPVGIDTAGQADQDAPDPPDPSHHDDPCLLVSLLVLLVSLLVLLVPQPDPPAPLSVVSVVLSVLLNVLSVVDPDQVSSCVVNVPDHSSVVSVVSSVSSVVSVVCSVVVVRDDDPDDDDPCRPDDPVVPPVPD

pLDDT: mean 77.71, std 22.27, range [35.25, 97.94]